Protein 6V4H (pdb70)

B-factor: mean 33.12, std 14.34, range [16.71, 86.62]

Nearest PDB structures (foldseek):
  6v4e-assembly1_A  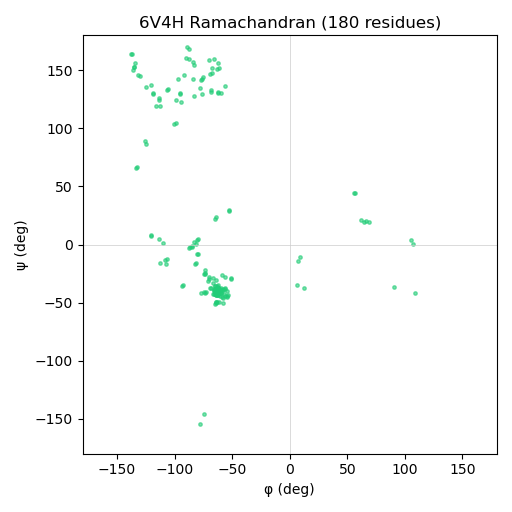TM=1.009E+00  e=6.793E-18  Danio rerio
  3fdo-assembly3_A  TM=9.880E-01  e=4.153E-13  Homo sapiens
  3fdo-assembly3_A-2  TM=9.880E-01  e=4.153E-13  Homo sapiens
  3fdo-assembly4_A  TM=9.880E-01  e=4.153E-13  Homo sapiens
  3fdo-assembly4_A-2  TM=9.880E-01  e=4.153E-13  Homo sapiens

CATH classification: 1.10.245.10

Radius of gyration: 18.04 Å; Cα contacts (8 Å, |Δi|>4): 299; chains: 4; bounding box: 47×27×49 Å

Foldseek 3Di:
DDDPPWKKFFADLLVVLLVVLPDDDRIDGPVVSVVSVVSSQVVVVQADPVHRQKGQCPPHSVCVLLVDRIDGVVGCVSVVVSCVVTIGTD/DDDVVVVVVCCD/DDDPPWKKFFADLLVVLLVVLPDDDRIDTPVSSVVSVVSSQVVVVQADPVHRQKGQCPPHSVCVLLVDRIDGVVGCVSVVVSCVVTIDTD/DPVVVVVVCCD

Organism: Danio rerio (NCBI:txid7955)

Secondary structure (DSSP, 8-state):
---SS-EEEE-HHHHHHHHHTT---S-EEHHHHHHHHHHHHHHHT-B-SSSTTEEE-TTSHHHHHH-SSEEETTS-HHHHHHHHHHEEE-/-----HHHH---/---SS-EEEE-HHHHHHHHHTT---S-EEHHHHHHHHHHHHHHHT-B-SSSTTEEE-TTSHHHHHH-SSEEETTS-HHHHHHHHHHEEE-/----HHHH---

InterPro domains:
  IPR001876 Zinc finger, RanBP2-type [PS01358] (309-328)
  IPR001876 Zinc finger, RanBP2-type [PS50199] (305-334)
  IPR003121 SWIB/MDM2 domain [PF02201] (28-84)
  IPR003121 SWIB/MDM2 domain [PS51925] (22-105)
  IPR013083 Zinc finger, RING/FYVE/PHD-type [G3DSA:3.30.40.10] (434-496)
  IPR015458 MDM4 [PIRSF500699] (6-496)
  IPR016495 p53 negative regulator Mdm2/Mdm4 [PIRSF006748] (3-496)
  IPR036443 Zinc finger, RanBP2-type superfamily [SSF90209] (296-340)
  IPR036885 SWIB/MDM2 domain superfamily [G3DSA:1.10.245.10] (11-108)
  IPR036885 SWIB/MDM2 domain superfamily [SSF47592] (15-117)
  IPR051652 MDM2/MDM4 and MUL1 [PTHR12183] (26-495)

Sequence (203 aa):
LPGEGTQVHPRAPLLQILKVAGAQEEVFTVKEVMHHYLGQYIMMKQLYDKQRQHIVHCHDDPLGELLEVGSSFSVKNPSSSPLYEMLKRNLVILQETFDLWKLLENLPGEGTQVHPRAPLLQILKVAGAQEEVFTVKEVMHYLGQYIMMKQLYDKQRQHIVHCHDDPLGELLEVGSSFSVKNPSSPLYEMLKRNLVILETFDLWKLLEN

Structure (mmCIF, N/CA/C/O backbone):
data_6V4H
#
_entry.id   6V4H
#
_cell.length_a   67.220
_cell.length_b   30.800
_cell.length_c   68.850
_cell.angle_alpha   90.000
_cell.angle_beta   106.690
_cell.angle_gamma   90.000
#
_symmetry.space_group_name_H-M   'P 1 21 1'
#
loop_
_entity.id
_entity.type
_entity.pdbx_description
1 polymer 'Protein Mdm4'
2 polymer 'Stapled Peptide LSQETF(0EH)DLWKLL(MK8)EN(NH2)'
3 water water
#
loop_
_atom_site.group_PDB
_atom_site.id
_atom_site.type_symbol
_atom_site.label_atom_id
_atom_site.label_alt_id
_atom_site.label_comp_id
_atom_site.label_asym_id
_atom_site.label_entity_id
_atom_site.label_seq_id
_atom_site.pdbx_PDB_ins_code
_atom_site.Cartn_x
_atom_site.Cartn_y
_atom_site.Cartn_z
_atom_site.occupancy
_atom_site.B_iso_or_equiv
_atom_site.auth_seq_id
_atom_site.auth_comp_id
_atom_site.auth_asym_id
_atom_site.auth_atom_id
_atom_site.pdbx_PDB_model_num
ATOM 1 N N . LEU A 1 14 ? -16.398 10.946 7.478 1.00 77.54 17 LEU A N 1
ATOM 2 C CA . LEU A 1 14 ? -16.092 10.531 8.843 1.00 77.13 17 LEU A CA 1
ATOM 3 C C . LEU A 1 14 ? -16.865 11.368 9.855 1.00 79.22 17 LEU A C 1
ATOM 4 O O . LEU A 1 14 ? -17.091 12.558 9.639 1.00 80.26 17 LEU A O 1
ATOM 9 N N . PRO A 1 15 ? -17.270 10.746 10.959 1.00 80.05 18 PRO A N 1
ATOM 10 C CA . PRO A 1 15 ? -18.022 11.476 11.985 1.00 80.88 18 PRO A CA 1
ATOM 11 C C . PRO A 1 15 ? -17.148 12.485 12.713 1.00 82.30 18 PRO A C 1
ATOM 12 O O . PRO A 1 15 ? -15.919 12.387 12.744 1.00 82.25 18 PRO A O 1
ATOM 16 N N . GLY A 1 16 ? -17.814 13.470 13.315 1.00 83.09 19 GLY A N 1
ATOM 17 C CA . GLY A 1 16 ? -17.139 14.565 13.986 1.00 84.21 19 GLY A CA 1
ATOM 18 C C . GLY A 1 16 ? -16.603 14.191 15.351 1.00 85.54 19 GLY A C 1
ATOM 19 O O . GLY A 1 16 ? -16.310 13.024 15.637 1.00 86.62 19 GLY A O 1
ATOM 20 N N . GLU A 1 17 ? -16.470 15.199 16.209 1.00 85.78 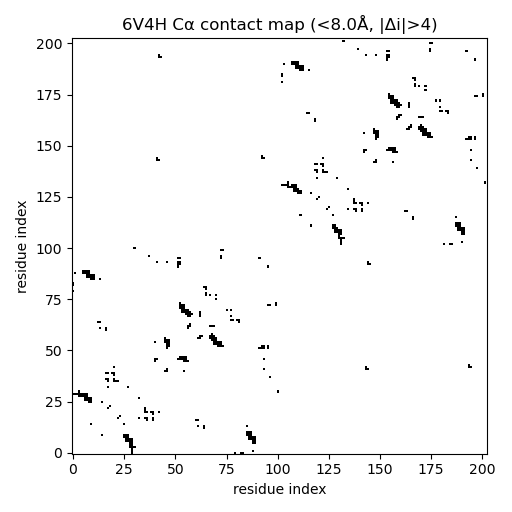20 GLU A N 1
ATOM 21 C CA . GLU A 1 17 ? -15.928 14.993 17.544 1.00 85.96 20 GLU A CA 1
ATOM 22 C C . GLU A 1 17 ? -17.023 14.510 18.486 1.00 84.81 20 GLU A C 1
ATOM 23 O O . GLU A 1 17 ? -18.086 15.131 18.590 1.00 86.47 20 GLU A O 1
ATOM 25 N N . GLY A 1 18 ? -16.760 13.401 19.173 1.00 80.14 21 GLY A N 1
ATOM 26 C CA . GLY A 1 18 ? -17.717 12.851 20.111 1.00 75.01 21 GLY A CA 1
ATOM 27 C C . GLY A 1 18 ? -18.360 11.570 19.624 1.00 69.58 21 GLY A C 1
ATOM 28 O O . GLY A 1 18 ? -18.541 10.627 20.400 1.00 69.09 21 GLY A O 1
ATOM 29 N N . THR A 1 19 ? -18.710 11.527 18.340 1.00 64.21 22 THR A N 1
ATOM 30 C CA . THR A 1 19 ? -19.349 10.346 17.777 1.00 59.34 22 THR A CA 1
ATOM 31 C C . THR A 1 19 ? -18.491 9.110 18.011 1.00 53.61 22 THR A C 1
ATOM 32 O O . THR A 1 19 ? -17.271 9.137 17.828 1.00 53.87 22 THR A O 1
ATOM 36 N N . GLN A 1 20 ? -19.135 8.018 18.410 1.00 46.81 23 GLN A N 1
ATOM 37 C CA . GLN A 1 20 ? -18.433 6.796 18.772 1.00 43.50 23 GLN A CA 1
ATOM 38 C C . GLN A 1 20 ? -18.407 5.818 17.603 1.00 38.87 23 GLN A C 1
ATOM 39 O O . GLN A 1 20 ? -19.375 5.705 16.846 1.00 40.00 23 GLN A O 1
ATOM 45 N N . VAL A 1 21 ? -17.281 5.120 17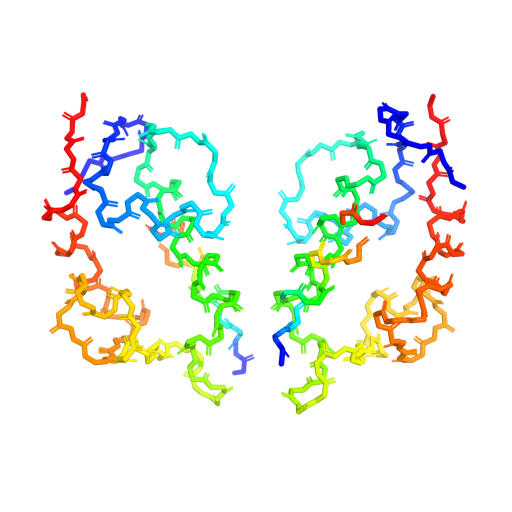.454 1.00 36.69 24 VAL A N 1
ATOM 46 C CA . VAL A 1 21 ? -17.059 4.215 16.335 1.00 34.55 24 VAL A CA 1
ATOM 47 C C . VAL A 1 21 ? -16.458 2.919 16.858 1.00 34.17 24 VAL A C 1
ATOM 48 O O . VAL A 1 21 ? -15.776 2.894 17.888 1.00 35.42 24 VAL A O 1
ATOM 52 N N . HIS A 1 22 ? -16.705 1.836 16.129 1.00 34.15 25 HIS A N 1
ATOM 53 C CA . HIS A 1 22 ? -16.117 0.542 16.440 1.00 34.52 25 HIS A CA 1
ATOM 54 C C . HIS A 1 22 ? -15.208 0.131 15.290 1.00 31.09 25 HIS A C 1
ATOM 55 O O . HIS A 1 22 ? -15.684 -0.015 14.151 1.00 33.07 25 HIS A O 1
ATOM 62 N N . PRO A 1 23 ? -13.910 -0.055 15.518 1.00 30.60 26 PRO A N 1
ATOM 63 C CA . PRO A 1 23 ? -13.017 -0.431 14.415 1.00 29.59 26 PRO A CA 1
ATOM 64 C C . PRO A 1 23 ? -13.150 -1.902 14.055 1.00 31.68 26 PRO A C 1
ATOM 65 O O . PRO A 1 23 ? -13.304 -2.768 14.922 1.00 32.92 26 PRO A O 1
ATOM 69 N N . ARG A 1 24 ? -13.093 -2.179 12.755 1.00 31.64 27 ARG A N 1
ATOM 70 C CA . ARG A 1 24 ? -13.036 -3.556 12.297 1.00 31.93 27 ARG A CA 1
ATOM 71 C C . ARG A 1 24 ? -11.760 -4.213 12.817 1.00 31.77 27 ARG A C 1
ATOM 72 O O . ARG A 1 24 ? -10.767 -3.544 13.126 1.00 30.98 27 ARG A O 1
ATOM 80 N N . ALA A 1 25 ? -11.795 -5.540 12.914 1.00 34.48 28 ALA A N 1
ATOM 81 C CA . ALA A 1 25 ? -10.756 -6.260 13.649 1.00 34.74 28 ALA A CA 1
ATOM 82 C C . ALA A 1 25 ? -9.333 -5.945 13.197 1.00 32.04 28 ALA A C 1
ATOM 83 O O . ALA A 1 25 ? -8.466 -5.784 14.070 1.00 32.68 28 ALA A O 1
ATOM 85 N N . PRO A 1 26 ? -9.014 -5.862 11.901 1.00 31.15 29 PRO A N 1
ATOM 86 C CA . PRO A 1 26 ? -7.618 -5.561 11.525 1.00 28.67 29 PRO A CA 1
ATOM 87 C C . PRO A 1 26 ? -7.143 -4.216 12.037 1.00 26.10 29 PRO A C 1
ATOM 88 O O . PRO A 1 26 ? -5.978 -4.075 12.427 1.00 26.67 29 PRO A O 1
ATOM 92 N N . LEU A 1 27 ? -8.013 -3.210 12.030 1.00 25.89 30 LEU A N 1
ATOM 93 C CA . LEU A 1 27 ? -7.629 -1.910 12.566 1.00 25.35 30 LEU A CA 1
ATOM 94 C C . LEU A 1 27 ? -7.574 -1.941 14.086 1.00 25.29 30 LEU A C 1
ATOM 95 O O . LEU A 1 27 ? -6.652 -1.384 14.694 1.00 24.33 30 LEU A O 1
ATOM 100 N N . LEU A 1 28 ? -8.552 -2.594 14.720 1.00 26.65 31 LEU A N 1
ATOM 101 C CA . LEU A 1 28 ? -8.539 -2.696 16.175 1.00 27.86 31 LEU A CA 1
ATOM 102 C C . LEU A 1 28 ? -7.238 -3.314 16.675 1.00 26.80 31 LEU A C 1
ATOM 103 O O . LEU A 1 28 ? -6.697 -2.896 17.703 1.00 29.53 31 LEU A O 1
ATOM 108 N N . GLN A 1 29 ? -6.711 -4.299 15.943 1.00 27.28 32 GLN A N 1
ATOM 109 C CA . GLN A 1 29 ? -5.470 -4.961 16.339 1.00 27.01 32 GLN A CA 1
ATOM 110 C C . GLN A 1 29 ? -4.290 -3.998 16.325 1.00 26.76 32 GLN A C 1
ATOM 111 O O . GLN A 1 29 ? -3.445 -4.019 17.230 1.00 30.32 32 GLN A O 1
ATOM 117 N N . ILE A 1 30 ? -4.201 -3.163 15.289 1.00 24.84 33 ILE A N 1
ATOM 118 C CA . ILE A 1 30 ? -3.162 -2.139 15.238 1.00 24.43 33 ILE A CA 1
ATOM 119 C C . ILE A 1 30 ? -3.288 -1.189 16.420 1.00 23.88 33 ILE A C 1
ATOM 120 O O . ILE A 1 30 ? -2.293 -0.856 17.079 1.00 25.60 33 ILE A O 1
ATOM 125 N N . LEU A 1 31 ? -4.511 -0.754 16.728 1.00 23.42 34 LEU A N 1
ATOM 126 C CA . LEU A 1 31 ? -4.695 0.146 17.863 1.00 23.32 34 LEU A CA 1
ATOM 127 C C . LEU A 1 31 ? -4.302 -0.528 19.173 1.00 26.48 34 LEU A C 1
ATOM 128 O O . LEU A 1 31 ? -3.748 0.122 20.069 1.00 26.82 34 LEU A O 1
ATOM 133 N N . LYS A 1 32 ? -4.584 -1.830 19.305 1.00 26.01 35 LYS A N 1
ATOM 134 C CA . LYS A 1 32 ? -4.216 -2.552 20.520 1.00 27.80 35 LYS A CA 1
ATOM 135 C C . LYS A 1 32 ? -2.702 -2.644 20.663 1.00 28.18 35 LYS A C 1
ATOM 136 O O . LYS A 1 32 ? -2.168 -2.534 21.774 1.00 30.21 35 LYS A O 1
ATOM 142 N N . VAL A 1 33 ? -1.993 -2.839 19.549 1.00 28.73 36 VAL A N 1
ATOM 143 C CA . VAL A 1 33 ? -0.535 -2.820 19.591 1.00 30.19 36 VAL A CA 1
ATOM 144 C C . VAL A 1 33 ? -0.038 -1.502 20.173 1.00 30.48 36 VAL A C 1
ATOM 145 O O . VAL A 1 33 ? 0.934 -1.470 20.939 1.00 34.05 36 VAL A O 1
AT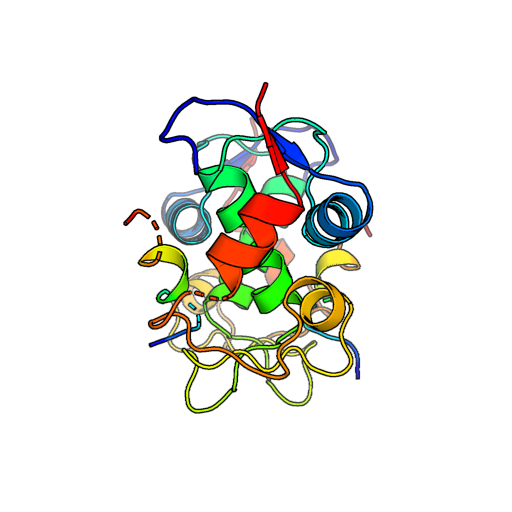OM 149 N N . ALA A 1 34 ? -0.704 -0.398 19.832 1.00 27.89 37 ALA A N 1
ATOM 150 C CA . ALA A 1 34 ? -0.319 0.928 20.304 1.00 26.24 37 ALA A CA 1
ATOM 151 C C . ALA A 1 34 ? -0.797 1.225 21.717 1.00 28.90 37 ALA A C 1
ATOM 152 O O . ALA A 1 34 ? -0.591 2.346 22.202 1.00 31.99 37 ALA A O 1
ATOM 154 N N . GLY A 1 35 ? -1.423 0.263 22.387 1.00 28.85 38 GLY A N 1
ATOM 155 C CA . GLY A 1 35 ? -1.768 0.397 23.790 1.00 32.39 38 GLY A CA 1
ATOM 156 C C . GLY A 1 35 ? -3.230 0.655 24.076 1.00 32.37 38 GLY A C 1
ATOM 157 O O . GLY A 1 35 ? -3.583 0.848 25.247 1.00 34.98 38 GLY A O 1
ATOM 158 N N . ALA A 1 36 ? -4.092 0.659 23.062 1.00 31.35 39 ALA A N 1
ATOM 159 C CA . ALA A 1 36 ? -5.510 0.902 23.282 1.00 31.54 39 ALA A CA 1
ATOM 160 C C . ALA A 1 36 ? -6.130 -0.258 24.050 1.00 37.06 39 ALA A C 1
ATOM 161 O O . ALA A 1 36 ? -5.942 -1.427 23.696 1.00 38.08 39 ALA A O 1
ATOM 163 N N . GLN A 1 37 ? -6.875 0.063 25.101 1.00 40.26 40 GLN A N 1
ATOM 164 C CA . GLN A 1 37 ? -7.568 -0.955 25.870 1.00 46.01 40 GLN A CA 1
ATOM 165 C C . GLN A 1 37 ? -9.067 -0.974 25.630 1.00 48.01 40 GLN A C 1
ATOM 166 O O . GLN A 1 37 ? -9.727 -1.938 26.034 1.00 50.27 40 GLN A O 1
ATOM 172 N N . GLU A 1 38 ? -9.618 0.047 24.990 1.00 47.18 41 GLU A N 1
ATOM 173 C CA . GLU A 1 38 ? -11.045 0.088 24.736 1.00 48.92 41 GLU A CA 1
ATOM 174 C C . GLU A 1 38 ? -11.369 -0.581 23.403 1.00 45.12 41 GLU A C 1
ATOM 175 O O . GLU A 1 38 ? -10.486 -0.909 22.606 1.00 42.06 41 GLU A O 1
ATOM 181 N N . GLU A 1 39 ? -12.665 -0.790 23.175 1.00 44.05 42 GLU A N 1
ATOM 182 C CA . GLU A 1 39 ? -13.165 -1.327 21.920 1.00 45.89 42 GLU A CA 1
ATOM 183 C C . GLU A 1 39 ? -13.986 -0.322 21.134 1.00 43.52 42 GLU A C 1
ATOM 184 O O . GLU A 1 39 ? -14.207 -0.527 19.937 1.00 44.97 42 GLU A O 1
ATOM 190 N N . VAL A 1 40 ? -14.431 0.751 21.775 1.00 41.31 43 VAL A N 1
ATOM 191 C CA . VAL A 1 40 ? -15.207 1.808 21.147 1.00 40.44 43 VAL A CA 1
ATOM 192 C C . VAL A 1 40 ? -14.433 3.105 21.309 1.00 39.32 43 VAL A C 1
ATOM 193 O O . VAL A 1 40 ? -13.866 3.367 22.376 1.00 41.31 43 VAL A O 1
ATOM 197 N N . PHE A 1 41 ? -14.391 3.904 20.242 1.00 35.68 44 PHE A N 1
ATOM 198 C CA . PHE A 1 41 ? -13.517 5.064 20.167 1.00 34.21 44 PHE A CA 1
ATOM 199 C C . PHE A 1 41 ? -14.267 6.249 19.578 1.00 35.78 44 PHE A C 1
ATOM 200 O O . PHE A 1 41 ? -15.312 6.097 18.944 1.00 39.06 44 PHE A O 1
ATOM 208 N N . THR A 1 42 ? -13.700 7.435 19.770 1.00 35.66 45 THR A N 1
ATOM 209 C CA . THR A 1 42 ? -13.951 8.544 18.863 1.00 35.78 45 THR A CA 1
ATOM 210 C C . THR A 1 42 ? -12.906 8.517 17.755 1.00 32.30 45 THR A C 1
ATOM 211 O O . THR A 1 42 ? -11.845 7.903 17.891 1.00 30.75 45 THR A O 1
ATOM 215 N N . VAL A 1 43 ? -13.211 9.194 16.646 1.00 30.65 46 VAL A N 1
ATOM 216 C CA . VAL A 1 43 ? -12.256 9.234 15.538 1.00 29.16 46 VAL A CA 1
ATOM 217 C C . VAL A 1 43 ? -10.928 9.826 15.998 1.00 29.79 46 VAL A C 1
ATOM 218 O O . VAL A 1 43 ? -9.849 9.360 15.600 1.00 29.06 46 VAL A O 1
ATOM 222 N N . LYS A 1 44 ? -10.978 10.857 16.844 1.00 32.30 47 LYS A N 1
ATOM 223 C CA . LYS A 1 44 ? -9.740 11.464 17.323 1.00 33.26 47 LYS A CA 1
ATOM 224 C C . LYS A 1 44 ? -8.918 10.470 18.133 1.00 32.05 47 LYS A C 1
ATOM 225 O O . LYS A 1 44 ? -7.686 10.437 18.026 1.00 30.98 47 LYS A O 1
ATOM 231 N N . GLU A 1 45 ? -9.582 9.637 18.938 1.00 29.79 48 GLU A N 1
ATOM 232 C CA . GLU A 1 45 ? -8.863 8.609 19.682 1.00 28.83 48 GLU A CA 1
ATOM 233 C C . GLU A 1 45 ? -8.245 7.584 18.745 1.00 26.23 48 GLU A C 1
ATOM 234 O O . GLU A 1 45 ? -7.125 7.116 18.982 1.00 27.37 48 GLU A O 1
ATOM 240 N N . VAL A 1 46 ? -8.964 7.201 17.688 1.00 24.08 49 VAL A N 1
ATOM 241 C CA . VAL A 1 46 ? -8.368 6.313 16.694 1.00 23.03 49 VAL A CA 1
ATOM 242 C C . VAL A 1 46 ? -7.118 6.953 16.108 1.00 23.81 49 VAL A C 1
ATOM 243 O O . VAL A 1 46 ? -6.071 6.305 15.986 1.00 23.93 49 VAL A O 1
ATOM 247 N N . MET A 1 47 ? -7.196 8.241 15.765 1.00 23.69 50 MET A N 1
ATOM 248 C CA . MET A 1 47 ? -6.022 8.921 15.220 1.00 24.56 50 MET A CA 1
ATOM 249 C C . MET A 1 47 ? -4.890 8.990 16.244 1.00 25.49 50 MET A C 1
ATOM 250 O O . MET A 1 47 ? -3.711 8.872 15.884 1.00 25.4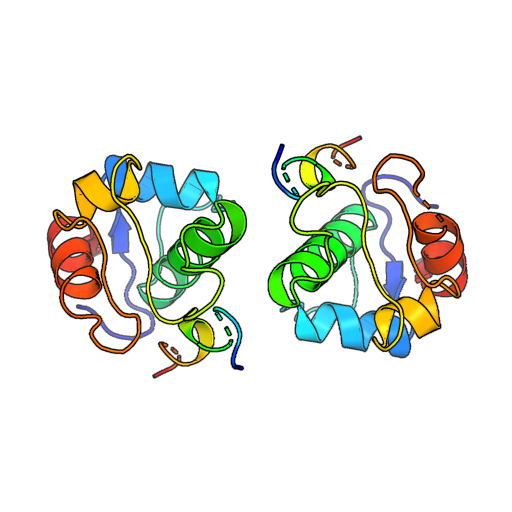1 50 MET A O 1
ATOM 255 N N A HIS A 1 48 ? -5.217 9.189 17.522 0.67 27.40 51 HIS A N 1
ATOM 256 N N B HIS A 1 48 ? -5.237 9.186 17.520 0.33 27.25 51 HIS A N 1
ATOM 257 C CA A HIS A 1 48 ? -4.177 9.156 18.548 0.67 27.54 51 HIS A CA 1
ATOM 258 C CA B HIS A 1 48 ? -4.252 9.153 18.600 0.33 28.12 51 HIS A CA 1
ATOM 259 C C A HIS A 1 48 ? -3.424 7.833 18.513 0.67 26.39 51 HIS A C 1
ATOM 260 C C B HIS A 1 48 ? -3.454 7.853 18.577 0.33 26.09 51 HIS A C 1
ATOM 261 O O A HIS A 1 48 ? -2.190 7.807 18.450 0.67 25.84 51 HIS A O 1
ATOM 262 O O B HIS A 1 48 ? -2.218 7.865 18.595 0.33 26.08 51 HIS A O 1
ATOM 275 N N . TYR A 1 49 ? -4.153 6.715 18.539 1.00 23.33 52 TYR A N 1
ATOM 276 C CA . TYR A 1 49 ? -3.471 5.428 18.596 1.00 23.79 52 TYR A CA 1
ATOM 277 C C . TYR A 1 49 ? -2.786 5.076 17.279 1.00 23.49 52 TYR A C 1
ATOM 278 O O . TYR A 1 49 ? -1.777 4.366 17.299 1.00 23.94 52 TYR A O 1
ATOM 287 N N . LEU A 1 50 ? -3.296 5.555 16.134 1.00 21.29 53 LEU A N 1
ATOM 288 C CA . LEU A 1 50 ? -2.566 5.350 14.883 1.00 22.25 53 LEU A CA 1
ATOM 289 C C . LEU A 1 50 ? -1.221 6.070 14.902 1.00 21.88 53 LEU A C 1
ATOM 290 O O . LEU A 1 50 ? -0.202 5.510 14.471 1.00 21.64 53 LEU A O 1
ATOM 295 N N . GLY A 1 51 ? -1.199 7.310 15.392 1.00 19.51 54 GLY A N 1
ATOM 296 C CA . GLY A 1 51 ? 0.064 8.017 15.543 1.00 20.09 54 GLY A CA 1
ATOM 297 C C . GLY A 1 51 ? 1.004 7.327 16.515 1.00 19.92 54 GLY A C 1
ATOM 298 O O . GLY A 1 51 ? 2.204 7.204 16.252 1.00 20.04 54 GLY A O 1
ATOM 299 N N . GLN A 1 52 ? 0.472 6.860 17.652 1.00 20.91 55 GLN A N 1
ATOM 300 C CA . GLN A 1 52 ? 1.277 6.088 18.595 1.00 22.64 55 GLN A CA 1
ATOM 301 C C . GLN A 1 52 ? 1.903 4.874 17.921 1.00 22.39 55 GLN A C 1
ATOM 302 O O . GLN A 1 52 ? 3.081 4.564 18.141 1.00 21.89 55 GLN A O 1
ATOM 308 N N . TYR A 1 53 ? 1.114 4.156 17.123 1.00 19.98 56 TYR A N 1
ATOM 309 C CA . TYR A 1 53 ? 1.600 2.953 16.455 1.00 17.72 56 TYR A CA 1
ATOM 310 C C . TYR A 1 53 ? 2.744 3.285 15.513 1.00 19.04 56 TYR A C 1
ATOM 311 O O . TYR A 1 53 ? 3.793 2.625 15.529 1.00 19.12 56 TYR A O 1
ATOM 320 N N . ILE A 1 54 ? 2.543 4.299 14.663 1.00 18.00 57 ILE A N 1
ATOM 321 C CA . ILE A 1 54 ? 3.578 4.674 13.701 1.00 18.79 57 ILE A CA 1
ATOM 322 C C . ILE A 1 54 ? 4.845 5.093 14.434 1.00 18.51 57 ILE A C 1
ATOM 323 O O . ILE A 1 54 ? 5.964 4.754 14.030 1.00 18.82 57 ILE A O 1
ATOM 328 N N . MET A 1 55 ? 4.683 5.836 15.523 1.00 20.40 58 MET A N 1
ATOM 329 C CA . MET A 1 55 ? 5.826 6.284 16.307 1.00 18.86 58 MET A CA 1
ATOM 330 C C . MET A 1 55 ? 6.561 5.104 16.934 1.00 20.32 58 MET A C 1
ATOM 331 O O . MET A 1 55 ? 7.784 4.973 16.794 1.00 19.31 58 MET A O 1
ATOM 336 N N . MET A 1 56 ? 5.823 4.224 17.619 1.00 20.38 59 MET A N 1
ATOM 337 C CA . MET A 1 56 ? 6.445 3.096 18.309 1.00 21.15 59 MET A CA 1
ATOM 338 C C . MET A 1 56 ? 7.180 2.189 17.340 1.00 20.43 59 MET A C 1
ATOM 339 O O . MET A 1 56 ? 8.248 1.664 17.666 1.00 20.53 59 MET A O 1
ATOM 344 N N . LYS A 1 57 ? 6.604 1.960 16.157 1.00 19.36 60 LYS A N 1
ATOM 345 C CA . LYS A 1 57 ? 7.197 1.065 15.180 1.00 19.88 60 LYS A CA 1
ATOM 346 C C . LYS A 1 57 ? 8.211 1.763 14.290 1.00 19.00 60 LYS A C 1
ATOM 347 O O . LYS A 1 57 ? 8.838 1.102 13.454 1.00 21.21 60 LYS A O 1
ATOM 353 N N . GLN A 1 58 ? 8.388 3.071 14.469 1.00 18.56 61 GLN A N 1
ATOM 354 C CA . GLN A 1 58 ? 9.368 3.859 13.721 1.00 17.65 61 GLN A CA 1
ATOM 355 C C . GLN A 1 58 ? 9.163 3.729 12.213 1.00 17.87 61 GLN A C 1
ATOM 356 O O . GLN A 1 58 ? 10.116 3.584 11.442 1.00 21.02 61 GLN A O 1
ATOM 362 N N . LEU A 1 59 ? 7.900 3.817 11.781 1.00 17.81 62 LEU A N 1
ATOM 363 C CA . LEU A 1 59 ? 7.589 3.739 10.360 1.00 18.57 62 LEU A CA 1
ATOM 364 C C . LEU A 1 59 ? 7.789 5.067 9.653 1.00 20.06 62 LEU A C 1
ATOM 365 O O . LEU A 1 59 ? 7.871 5.083 8.423 1.00 21.44 62 LEU A O 1
ATOM 370 N N . TYR A 1 60 ? 7.872 6.174 10.387 1.00 18.62 63 TYR A N 1
ATOM 371 C CA . TYR A 1 60 ? 8.161 7.445 9.740 1.00 18.20 63 TYR A CA 1
ATOM 372 C C . TYR A 1 60 ? 9.585 7.427 9.189 1.00 19.92 63 TYR A C 1
ATOM 373 O O . TYR A 1 60 ? 10.487 6.770 9.731 1.00 21.03 63 TYR A O 1
ATOM 382 N N . ASP A 1 61 ? 9.760 8.127 8.073 1.00 20.62 64 ASP A N 1
ATOM 383 C CA . ASP A 1 61 ? 11.078 8.356 7.503 1.00 20.82 64 ASP A CA 1
ATOM 384 C C . ASP A 1 61 ? 11.925 9.149 8.487 1.00 22.60 64 ASP A C 1
ATOM 385 O O . ASP A 1 61 ? 11.486 10.172 9.014 1.00 22.20 64 ASP A O 1
ATOM 390 N N . LYS A 1 62 ? 13.150 8.682 8.740 1.00 25.06 65 LYS A N 1
ATOM 391 C CA . LYS A 1 62 ? 13.939 9.313 9.789 1.00 27.93 65 LYS A CA 1
ATOM 392 C C . LYS A 1 62 ? 14.397 10.709 9.389 1.00 28.59 65 LYS A C 1
ATOM 393 O O . LYS A 1 62 ? 14.556 11.578 10.256 1.00 28.35 65 LYS A O 1
ATOM 399 N N . GLN A 1 63 ? 14.595 10.954 8.093 1.00 26.23 66 GLN A N 1
ATOM 400 C CA . GLN A 1 63 ? 15.062 12.262 7.655 1.00 27.06 66 GLN A CA 1
ATOM 401 C C . GLN A 1 63 ? 13.934 13.214 7.288 1.00 26.48 66 GLN A C 1
ATOM 402 O O . GLN A 1 63 ? 14.055 14.421 7.526 1.00 31.13 66 GLN A O 1
ATOM 408 N N . ARG A 1 64 ? 12.838 12.714 6.717 1.00 23.50 67 ARG A N 1
ATOM 409 C CA . ARG A 1 64 ? 11.725 13.563 6.294 1.00 23.45 67 ARG A CA 1
ATOM 410 C C . ARG A 1 64 ? 10.490 12.998 6.987 1.00 20.48 67 ARG A C 1
ATOM 411 O O . ARG A 1 64 ? 9.790 12.153 6.427 1.00 22.08 67 ARG A O 1
ATOM 419 N N . GLN A 1 65 ? 10.245 13.448 8.221 1.00 21.10 68 GLN A N 1
ATOM 420 C CA . GLN A 1 65 ? 9.412 12.678 9.136 1.00 20.54 68 GLN A CA 1
ATOM 421 C C . GLN A 1 65 ? 7.921 12.865 8.914 1.00 18.72 68 GLN A C 1
ATOM 422 O O . GLN A 1 65 ? 7.134 12.237 9.632 1.00 20.58 68 GLN A O 1
ATOM 428 N N . HIS A 1 66 ? 7.508 13.680 7.941 1.00 19.33 69 HIS A N 1
ATOM 429 C CA . HIS A 1 66 ? 6.112 13.654 7.518 1.00 19.04 69 HIS A CA 1
ATOM 430 C C . HIS A 1 66 ? 5.813 12.493 6.582 1.00 17.82 69 HIS A C 1
ATOM 431 O O . HIS A 1 66 ? 4.645 12.264 6.252 1.00 21.33 69 HIS A O 1
ATOM 438 N N . ILE A 1 67 ? 6.827 11.762 6.132 1.00 18.59 70 ILE A N 1
ATOM 439 C CA . ILE A 1 67 ? 6.632 10.610 5.260 1.00 20.18 70 ILE A CA 1
ATOM 440 C C . ILE A 1 67 ? 6.587 9.358 6.121 1.00 20.32 70 ILE A C 1
ATOM 441 O O . ILE A 1 67 ? 7.470 9.137 6.965 1.00 21.29 70 ILE A O 1
ATOM 446 N N . VAL A 1 68 ? 5.562 8.536 5.918 1.00 19.33 71 VAL A N 1
ATOM 447 C CA . VAL A 1 68 ? 5.410 7.279 6.639 1.00 19.36 71 VAL A CA 1
ATOM 448 C C . VAL A 1 68 ? 5.550 6.142 5.640 1.00 19.19 71 VAL A C 1
ATOM 449 O O . VAL A 1 68 ? 4.841 6.112 4.627 1.00 21.99 71 VAL A O 1
ATOM 453 N N . HIS A 1 69 ? 6.464 5.212 5.927 1.00 18.41 72 HIS A N 1
ATOM 454 C CA . HIS A 1 69 ? 6.701 4.022 5.108 1.00 20.29 72 HIS A CA 1
ATOM 455 C C . HIS A 1 69 ? 5.992 2.853 5.777 1.00 21.99 72 HIS A C 1
ATOM 456 O O . HIS A 1 69 ? 6.464 2.330 6.796 1.00 22.86 72 HIS A O 1
ATOM 463 N N . CYS A 1 70 ? 4.847 2.450 5.218 1.00 22.11 73 CYS A N 1
ATOM 464 C CA . CYS A 1 70 ? 4.021 1.436 5.856 1.00 23.44 73 CYS A CA 1
ATOM 465 C C . CYS A 1 70 ? 4.020 0.118 5.101 1.00 23.71 73 CYS A C 1
ATOM 466 O O . CYS A 1 70 ? 3.352 -0.823 5.534 1.00 24.62 73 CYS A O 1
ATOM 469 N N . HIS A 1 71 ? 4.765 0.016 4.005 1.00 26.60 74 HIS A N 1
ATOM 470 C CA . HIS A 1 71 ? 4.901 -1.258 3.322 1.00 26.50 74 HIS A CA 1
ATOM 471 C C . HIS A 1 71 ? 5.544 -2.271 4.260 1.00 26.51 74 HIS A C 1
ATOM 472 O O . HIS A 1 71 ? 6.285 -1.916 5.187 1.00 29.83 74 HIS A O 1
ATOM 479 N N . ASP A 1 72 ? 5.224 -3.540 4.037 1.00 27.90 75 ASP A N 1
ATOM 480 C CA . ASP A 1 72 ? 5.714 -4.652 4.846 1.00 29.14 75 ASP A CA 1
ATOM 481 C C . ASP A 1 72 ? 5.275 -4.555 6.306 1.00 29.58 75 ASP A C 1
ATOM 482 O O . ASP A 1 72 ? 5.881 -5.173 7.183 1.00 35.28 75 ASP A O 1
ATOM 487 N N . ASP A 1 73 ? 4.216 -3.806 6.581 1.00 26.52 76 ASP A N 1
ATOM 488 C CA . ASP A 1 73 ? 3.626 -3.686 7.904 1.00 25.84 76 ASP A CA 1
ATOM 489 C C . ASP A 1 73 ? 2.125 -3.882 7.784 1.00 24.11 76 ASP A C 1
ATOM 490 O O . ASP A 1 73 ? 1.525 -3.489 6.776 1.00 26.10 76 ASP A O 1
ATOM 495 N N . PRO A 1 74 ? 1.490 -4.482 8.788 1.00 23.73 77 PRO A N 1
ATOM 496 C CA . PRO A 1 74 ? 0.025 -4.607 8.746 1.00 25.29 77 PRO A CA 1
ATOM 497 C C . PRO A 1 74 ? -0.696 -3.296 8.470 1.00 23.98 77 PRO A C 1
ATOM 498 O O . PRO A 1 74 ? -1.786 -3.311 7.879 1.00 26.98 77 PRO A O 1
ATOM 502 N N . LEU A 1 75 ? -0.128 -2.157 8.881 1.00 22.71 78 LEU A N 1
ATOM 503 C CA . LEU A 1 75 ? -0.775 -0.878 8.614 1.00 21.78 78 LEU A CA 1
ATOM 504 C C . LEU A 1 75 ? -0.872 -0.616 7.115 1.00 21.89 78 LEU A C 1
ATOM 505 O O . LEU A 1 75 ? -1.882 -0.090 6.635 1.00 21.62 78 LEU A O 1
ATOM 510 N N . GLY A 1 76 ? 0.167 -0.982 6.357 1.00 22.27 79 GLY A N 1
ATOM 511 C CA . GLY A 1 76 ? 0.121 -0.794 4.914 1.00 22.26 79 GLY A CA 1
ATOM 512 C C . GLY A 1 76 ? -0.905 -1.672 4.227 1.00 21.96 79 GLY A C 1
ATOM 513 O O . GLY A 1 76 ? -1.452 -1.298 3.182 1.00 22.01 79 GLY A O 1
ATOM 514 N N . GLU A 1 77 ? -1.192 -2.845 4.795 1.00 22.23 80 GLU A N 1
ATOM 515 C CA . GLU A 1 77 ? -2.253 -3.665 4.225 1.00 25.29 80 GLU A CA 1
ATOM 516 C C . GLU A 1 77 ? -3.612 -2.990 4.383 1.00 23.63 80 GLU A C 1
ATOM 517 O O . GLU A 1 77 ? -4.470 -3.112 3.499 1.00 26.07 80 GLU A O 1
ATOM 523 N N . LEU A 1 78 ? -3.812 -2.236 5.466 1.00 22.14 81 LEU A N 1
ATOM 524 C CA . LEU A 1 78 ? -5.058 -1.491 5.617 1.00 25.46 81 LEU A CA 1
ATOM 525 C C . LEU A 1 78 ? -5.076 -0.246 4.747 1.00 22.75 81 LEU A C 1
ATOM 526 O O . LEU A 1 78 ? -6.107 0.082 4.149 1.00 24.88 81 LEU A O 1
ATOM 531 N N . LEU A 1 79 ? -3.957 0.476 4.691 1.00 21.05 82 LEU A N 1
ATOM 532 C CA . LEU A 1 79 ? -3.907 1.706 3.910 1.00 21.34 82 LEU A CA 1
ATOM 533 C C . LEU A 1 79 ? -3.862 1.445 2.415 1.00 19.23 82 LEU A C 1
ATOM 534 O O . LEU A 1 79 ? -4.271 2.318 1.637 1.00 21.29 82 LEU A O 1
ATOM 539 N N . GLU A 1 80 ? -3.370 0.276 2.000 1.00 20.16 83 GLU A N 1
ATOM 540 C CA . GLU A 1 80 ? -3.293 -0.135 0.599 1.00 20.87 83 GLU A CA 1
ATOM 541 C C . GLU A 1 80 ? -2.275 0.676 -0.197 1.00 20.22 83 GLU A C 1
ATOM 542 O O . GLU A 1 80 ? -2.307 0.669 -1.432 1.00 20.91 83 GLU A O 1
ATOM 548 N N . VAL A 1 81 ? -1.344 1.336 0.493 1.00 20.11 84 VAL A N 1
ATOM 549 C CA . VAL A 1 81 ? -0.282 2.115 -0.126 1.00 21.21 84 VAL A CA 1
ATOM 550 C C . VAL A 1 81 ? 1.008 1.781 0.605 1.00 21.16 84 VAL A C 1
ATOM 551 O O . VAL A 1 81 ? 0.989 1.386 1.772 1.00 23.04 84 VAL A O 1
ATOM 555 N N . GLY A 1 82 ? 2.136 1.917 -0.094 1.00 21.41 85 GLY A N 1
ATOM 556 C CA . GLY A 1 82 ? 3.422 1.637 0.528 1.00 20.75 85 GLY A CA 1
ATOM 557 C C . GLY A 1 82 ? 3.944 2.762 1.389 1.00 19.39 85 GLY A C 1
ATOM 558 O O . GLY A 1 82 ? 4.724 2.522 2.314 1.00 21.74 85 GLY A O 1
ATOM 559 N N A SER A 1 83 ? 3.515 3.989 1.120 0.47 20.13 86 SER A N 1
ATOM 560 N N B SER A 1 83 ? 3.563 3.997 1.081 0.53 18.88 86 SER A N 1
ATOM 561 C CA A SER A 1 83 ? 3.924 5.133 1.917 0.47 20.39 86 SER A CA 1
ATOM 562 C CA B SER A 1 83 ? 3.943 5.153 1.872 0.53 17.46 86 SER A CA 1
ATOM 563 C C A SER A 1 83 ? 2.911 6.247 1.718 0.47 19.90 86 SER A C 1
ATOM 564 C C B SER A 1 83 ? 2.830 6.185 1.775 0.53 18.76 86 SER A C 1
ATOM 565 O O A SER A 1 83 ? 2.207 6.304 0.703 0.47 21.88 86 SER A O 1
ATOM 566 O O B SER A 1 83 ? 1.968 6.120 0.893 0.53 20.88 86 SER A O 1
ATOM 571 N N . PHE A 1 84 ? 2.847 7.138 2.700 1.00 20.03 87 PHE A N 1
ATOM 572 C CA . PHE A 1 84 ? 1.952 8.280 2.610 1.00 19.59 87 PHE A CA 1
ATOM 573 C C . PHE A 1 84 ? 2.601 9.450 3.324 1.00 19.41 87 PHE A C 1
ATOM 574 O O . PHE A 1 84 ? 3.580 9.290 4.066 1.00 21.39 87 PHE A O 1
ATOM 582 N N . SER A 1 85 ? 2.062 10.636 3.061 1.00 18.94 88 SER A N 1
ATOM 583 C CA . SER A 1 85 ? 2.483 11.872 3.705 1.00 16.90 88 SER A CA 1
ATOM 584 C C . SER A 1 85 ? 1.433 12.295 4.728 1.00 18.55 88 SER A C 1
ATOM 585 O O . SER A 1 85 ? 0.234 12.287 4.425 1.00 19.06 88 SER A O 1
ATOM 588 N N . VAL A 1 86 ? 1.892 12.671 5.929 1.00 18.34 89 VAL A N 1
ATOM 589 C CA . VAL A 1 86 ? 1.003 13.239 6.945 1.00 19.10 89 VAL A CA 1
ATOM 590 C C . VAL A 1 86 ? 0.314 14.499 6.429 1.00 19.83 89 VAL A C 1
ATOM 591 O O . VAL A 1 86 ? -0.782 14.858 6.889 1.00 21.50 89 VAL A O 1
ATOM 595 N N . LYS A 1 87 ? 0.934 15.190 5.476 1.00 19.19 90 LYS A N 1
ATOM 596 C CA . LYS A 1 87 ? 0.354 16.379 4.860 1.00 20.38 90 LYS A CA 1
ATOM 597 C C . LYS A 1 87 ? -0.594 16.057 3.699 1.00 19.90 90 LYS A C 1
ATOM 598 O O . LYS A 1 87 ? -1.198 16.973 3.137 1.00 21.69 90 LYS A O 1
ATOM 604 N N . ASN A 1 88 ? -0.749 14.785 3.348 1.00 19.67 91 ASN A N 1
ATOM 605 C CA . ASN A 1 88 ? -1.667 14.320 2.302 1.00 20.12 91 ASN A CA 1
ATOM 606 C C . ASN A 1 88 ? -2.440 13.132 2.866 1.00 20.26 91 ASN A C 1
ATOM 607 O O . ASN A 1 88 ? -2.283 11.995 2.415 1.00 21.84 91 ASN A O 1
ATOM 612 N N . PRO A 1 89 ? -3.288 13.367 3.866 1.00 22.41 92 PRO A N 1
ATOM 613 C CA . PRO A 1 89 ? -3.821 12.262 4.677 1.00 22.06 92 PRO A CA 1
ATOM 614 C C . PRO A 1 89 ? -4.994 11.508 4.071 1.00 21.78 92 PRO A C 1
ATOM 615 O O . PRO A 1 89 ? -5.543 10.635 4.748 1.00 22.26 92 PRO A O 1
ATOM 619 N N A SER A 1 90 ? -5.381 11.794 2.831 0.20 21.79 93 SER A N 1
ATOM 620 N N B SER A 1 90 ? -5.393 11.799 2.836 0.47 21.18 93 SER A N 1
ATOM 621 N N C SER A 1 90 ? -5.387 11.810 2.836 0.33 22.07 93 SER A N 1
ATOM 622 C CA A SER A 1 90 ? -6.528 11.120 2.230 0.20 22.49 93 SER A CA 1
ATOM 623 C CA B SER A 1 90 ? -6.538 11.117 2.239 0.47 22.30 93 SER A CA 1
ATOM 624 C CA C SER A 1 90 ? -6.509 11.124 2.199 0.33 23.45 93 SER A CA 1
ATOM 625 C C A SER A 1 90 ? -6.480 9.599 2.337 0.20 22.50 93 SER A C 1
ATOM 626 C C B SER A 1 90 ? -6.480 9.597 2.349 0.47 23.12 93 SER A C 1
ATOM 627 C C C SER A 1 90 ? -6.467 9.609 2.362 0.33 23.31 93 SER A C 1
ATOM 628 O O A SER A 1 90 ? -7.524 9.001 2.643 0.20 22.56 93 SER A O 1
ATOM 629 O O B SER A 1 90 ? -7.516 8.996 2.675 0.47 24.28 93 SER A O 1
ATOM 630 O O C SER A 1 90 ? -7.493 9.027 2.745 0.33 23.57 93 SER A O 1
ATOM 637 N N . PRO A 1 91 ? -5.349 8.920 2.107 1.00 21.35 94 PRO A N 1
ATOM 638 C CA . PRO A 1 91 ? -5.355 7.449 2.263 1.00 23.61 94 PRO A CA 1
ATOM 639 C C . PRO A 1 91 ? -5.717 7.002 3.669 1.00 21.11 94 PRO A C 1
ATOM 640 O O . PRO A 1 91 ? -6.348 5.948 3.837 1.00 22.66 94 PRO A O 1
ATOM 644 N N . LEU A 1 92 ? -5.315 7.768 4.684 1.00 22.15 95 LEU A N 1
ATOM 645 C CA . LEU A 1 92 ? -5.695 7.466 6.061 1.00 22.11 95 LEU A CA 1
ATOM 646 C C . LEU A 1 92 ? -7.201 7.576 6.241 1.00 21.54 95 LEU A C 1
ATOM 647 O O . LEU A 1 92 ? -7.843 6.679 6.799 1.00 22.46 95 LEU A O 1
ATOM 652 N N . TYR A 1 93 ? -7.783 8.686 5.783 1.00 21.63 96 TYR A N 1
ATOM 653 C CA . TYR A 1 93 ? -9.221 8.886 5.943 1.00 23.98 96 TYR A CA 1
ATOM 654 C C . TYR A 1 93 ? -10.013 7.846 5.169 1.00 23.20 96 TYR A C 1
ATOM 655 O O . TYR A 1 93 ? -11.050 7.363 5.641 1.00 22.75 96 TYR A O 1
ATOM 664 N N . GLU A 1 94 ? -9.553 7.500 3.966 1.00 21.95 97 GLU A N 1
ATOM 665 C CA . GLU A 1 94 ? -10.254 6.488 3.188 1.00 21.95 97 GLU A CA 1
ATOM 666 C C . GLU A 1 94 ? -10.205 5.138 3.888 1.00 21.96 97 GLU A C 1
ATOM 667 O O . GLU A 1 94 ? -11.197 4.395 3.899 1.00 23.77 97 GLU A O 1
ATOM 673 N N . MET A 1 95 ? -9.060 4.811 4.490 1.00 22.04 98 MET A N 1
ATOM 674 C CA . MET A 1 95 ? -8.948 3.586 5.268 1.00 21.85 98 MET A CA 1
ATOM 675 C C . MET A 1 95 ? -9.906 3.608 6.445 1.00 22.47 98 MET A C 1
ATOM 676 O O . MET A 1 95 ? -10.577 2.608 6.726 1.00 23.49 98 MET A O 1
ATOM 681 N N . LEU A 1 96 ? -9.992 4.747 7.142 1.00 22.00 99 LEU A N 1
ATOM 682 C CA . LEU A 1 96 ? -10.878 4.814 8.302 1.00 23.74 99 LEU A CA 1
ATOM 683 C C . LEU A 1 96 ? -12.327 4.619 7.891 1.00 25.58 99 LEU A C 1
ATOM 684 O O . LEU A 1 96 ? -13.107 3.979 8.612 1.00 27.68 99 LEU A O 1
ATOM 689 N N . LYS A 1 97 ? -12.711 5.165 6.735 1.00 25.99 100 LYS A N 1
ATOM 690 C CA . LYS A 1 97 ? -14.086 4.985 6.274 1.00 27.51 100 LYS A CA 1
ATOM 691 C C . LYS A 1 97 ? -14.385 3.513 6.003 1.00 27.66 100 LYS A C 1
ATOM 692 O O . LYS A 1 97 ? -15.499 3.036 6.270 1.00 31.30 100 LYS A O 1
ATOM 698 N N . ARG A 1 98 ? -13.396 2.766 5.497 1.00 27.35 101 ARG A N 1
ATOM 699 C CA . ARG A 1 98 ? -13.568 1.335 5.283 1.00 28.57 101 ARG A CA 1
ATOM 700 C C . ARG A 1 98 ? -13.553 0.538 6.579 1.00 28.84 101 ARG A C 1
ATOM 701 O O . ARG A 1 98 ? -14.116 -0.567 6.617 1.00 32.69 101 ARG A O 1
ATOM 709 N N . ASN A 1 99 ? -12.929 1.060 7.638 1.00 26.48 102 ASN A N 1
ATOM 710 C CA . ASN A 1 99 ? -12.626 0.249 8.809 1.00 26.05 102 ASN A CA 1
ATOM 711 C C . ASN A 1 99 ? -13.255 0.752 10.101 1.00 27.42 102 ASN A C 1
ATOM 712 O O . ASN A 1 99 ? -12.927 0.228 11.176 1.00 30.08 102 ASN A O 1
ATOM 717 N N . LEU A 1 100 ? -14.138 1.741 10.045 1.00 29.49 103 LEU A N 1
ATOM 718 C CA . LEU A 1 100 ? -14.866 2.180 11.230 1.00 30.05 103 LEU A CA 1
ATOM 719 C C . LEU A 1 100 ? -16.356 1.990 11.012 1.00 31.59 103 LEU A C 1
ATOM 720 O O . LEU A 1 100 ? -16.899 2.421 9.988 1.00 33.95 103 LEU A O 1
ATOM 725 N N . VAL A 1 101 ? -17.008 1.349 11.976 1.00 32.78 104 VAL A N 1
ATOM 726 C CA . VAL A 1 101 ? -18.457 1.225 12.007 1.00 37.57 104 VAL A CA 1
ATOM 727 C C . VAL A 1 101 ? -18.977 2.284 12.966 1.00 39.20 104 VAL A C 1
ATOM 728 O O . VAL A 1 101 ? -18.551 2.345 14.126 1.00 37.36 104 VAL A O 1
ATOM 732 N N . ILE A 1 102 ? -19.874 3.132 12.478 1.00 43.28 105 ILE A N 1
ATOM 733 C CA . ILE A 1 102 ? -20.406 4.229 13.278 1.00 47.11 105 ILE A CA 1
ATOM 734 C C . ILE A 1 102 ? -21.450 3.683 14.242 1.00 50.77 105 ILE A C 1
ATOM 735 O O . ILE A 1 102 ? -22.318 2.889 13.856 1.00 50.82 105 ILE A O 1
ATOM 740 N N . LEU A 1 103 ? -21.369 4.110 15.498 1.00 54.14 106 LEU A N 1
ATOM 741 C CA . LEU A 1 103 ? -22.328 3.708 16.516 1.00 59.54 106 LEU A CA 1
ATOM 742 C C . LEU A 1 103 ? -23.307 4.846 16.776 1.00 67.59 106 LEU A C 1
ATOM 743 O O . LEU A 1 103 ? -22.931 6.019 16.701 1.00 69.95 106 LEU A O 1
ATOM 749 N N . GLN B 2 3 ? 12.868 20.229 10.324 1.00 69.05 16 GLN B N 1
ATOM 750 C CA . GLN B 2 3 ? 13.430 19.522 11.472 1.00 66.42 16 GLN B CA 1
ATOM 751 C C . GLN B 2 3 ? 12.334 19.109 12.450 1.00 60.03 16 GLN B C 1
ATOM 752 O O . GLN B 2 3 ? 12.610 18.760 13.601 1.00 59.95 16 GLN B O 1
ATOM 754 N N . GLU B 2 4 ? 11.088 19.149 11.990 1.00 51.57 17 GLU B N 1
ATOM 755 C CA . GLU B 2 4 ? 9.974 18.784 12.851 1.00 44.64 17 GLU B CA 1
ATOM 756 C C . GLU B 2 4 ? 9.908 17.270 13.026 1.00 37.26 17 GLU B C 1
ATOM 757 O O . GLU B 2 4 ? 10.203 16.505 12.101 1.00 38.73 17 GLU B O 1
ATOM 763 N N . THR B 2 5 ? 9.529 16.836 14.226 1.00 30.98 18 THR B N 1
ATOM 764 C CA . THR B 2 5 ? 9.446 15.413 14.512 1.00 24.88 18 THR B CA 1
ATOM 765 C C . THR B 2 5 ? 8.109 14.854 14.061 1.00 23.02 18 THR B C 1
ATOM 766 O O . THR B 2 5 ? 7.107 15.570 13.967 1.00 24.02 18 THR B O 1
ATOM 770 N N . PHE B 2 6 ? 8.094 13.548 13.825 1.00 20.13 19 PHE B N 1
ATOM 771 C CA . PHE B 2 6 ? 6.853 12.872 13.489 1.00 19.75 19 PHE B CA 1
ATOM 772 C C . PHE B 2 6 ? 5.771 13.173 14.538 1.00 20.32 19 PHE B C 1
ATOM 773 O O . PHE B 2 6 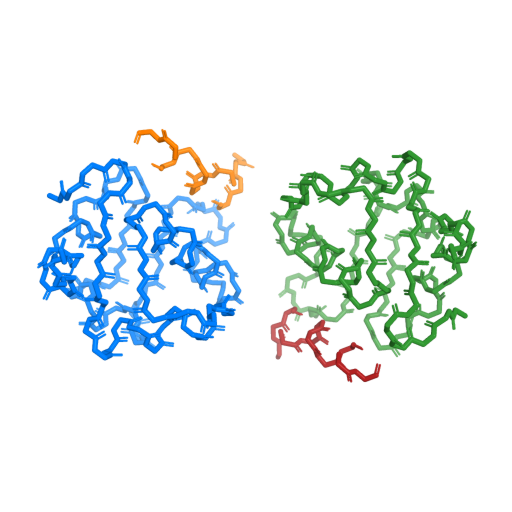? 4.613 13.460 14.205 1.00 21.33 19 PHE B O 1
ATOM 793 N N . ASP B 2 8 ? 5.375 15.771 16.426 1.00 22.14 21 ASP B N 1
ATOM 794 C CA . ASP B 2 8 ? 4.745 17.073 16.314 1.00 22.41 21 ASP B CA 1
ATOM 795 C C . ASP B 2 8 ? 3.856 17.139 15.074 1.00 23.95 21 ASP B C 1
ATOM 796 O O . ASP B 2 8 ? 2.795 17.765 15.079 1.00 26.91 21 ASP B O 1
ATOM 801 N N . LEU B 2 9 ? 4.314 16.498 14.002 1.00 24.55 22 LEU B N 1
ATOM 802 C CA . LEU B 2 9 ? 3.569 16.540 12.747 1.00 23.70 22 LEU B CA 1
ATOM 803 C C . LEU B 2 9 ? 2.225 15.837 12.880 1.00 22.81 22 LEU B C 1
ATOM 804 O O . LEU B 2 9 ? 1.201 16.338 12.390 1.00 23.31 22 LEU B O 1
ATOM 809 N N . TRP B 2 10 ? 2.206 14.679 13.542 1.00 20.80 23 TRP B N 1
ATOM 810 C CA . TRP B 2 10 ? 0.956 13.949 13.698 1.00 20.87 23 TRP B CA 1
ATOM 811 C C . TRP B 2 10 ? 0.006 14.676 14.639 1.00 22.71 23 TRP B C 1
ATOM 812 O O . TRP B 2 10 ? -1.211 14.677 14.421 1.00 24.83 23 TRP B O 1
ATOM 823 N N . LYS B 2 11 ? 0.532 15.295 15.694 1.00 24.16 24 LYS B N 1
ATOM 824 C CA . LYS B 2 11 ? -0.353 16.041 16.579 1.00 27.91 24 LYS B CA 1
ATOM 825 C C . LYS B 2 11 ? -1.028 17.198 15.852 1.00 27.60 24 LYS B C 1
ATOM 826 O O . LYS B 2 11 ? -2.197 17.498 16.123 1.00 28.86 24 LYS B O 1
ATOM 832 N N . LEU B 2 12 ? -0.332 17.833 14.904 1.00 27.25 25 LEU B N 1
ATOM 833 C CA . LEU B 2 12 ? -0.977 18.862 14.091 1.00 29.02 25 LEU B CA 1
ATOM 834 C C . LEU B 2 12 ? -2.104 18.276 13.246 1.00 29.01 25 LEU B C 1
ATOM 835 O O . LEU B 2 12 ? -3.150 18.913 13.060 1.00 31.97 25 LEU B O 1
ATOM 840 N N . LEU B 2 13 ? -1.897 17.093 12.693 1.00 25.82 26 LEU B N 1
ATOM 841 C CA . LEU B 2 13 ? -2.923 16.417 11.904 1.00 27.21 26 LEU B CA 1
ATOM 842 C C . LEU B 2 13 ? -4.122 16.069 12.778 1.00 27.27 26 LEU B C 1
ATOM 843 O O . LEU B 2 13 ? -5.278 16.335 12.425 1.00 29.76 26 LEU B O 1
ATOM 857 N N . GLU B 2 15 ? -5.234 17.311 15.543 1.00 31.92 28 GLU B N 1
ATOM 858 C CA . GLU B 2 15 ? -6.019 18.401 16.098 1.00 38.57 28 GLU B CA 1
ATOM 859 C C . GLU B 2 15 ? -6.681 19.249 15.025 1.00 45.56 28 GLU B C 1
ATOM 860 O O . GLU B 2 15 ? -7.575 20.037 15.320 1.00 51.22 28 GLU B O 1
ATOM 866 N N . ASN B 2 16 ? -6.255 19.089 13.779 1.00 48.23 29 ASN B N 1
ATOM 867 C CA . ASN B 2 16 ? -6.731 19.961 12.711 1.00 54.30 29 ASN B CA 1
ATOM 868 C C . ASN B 2 16 ? -8.126 19.573 12.250 1.00 61.61 29 ASN B C 1
ATOM 869 O O . ASN B 2 16 ? -8.479 18.392 12.235 1.00 64.69 29 ASN B O 1
ATOM 877 N N . LEU C 1 14 ? 11.593 3.332 46.026 1.00 73.70 17 LEU C N 1
ATOM 878 C CA . LEU C 1 14 ? 10.365 3.813 45.402 1.00 72.94 17 LEU C CA 1
ATOM 879 C C . LEU C 1 14 ? 9.174 2.953 45.811 1.00 77.66 17 LEU C C 1
ATOM 880 O O . LEU C 1 14 ? 9.321 1.754 46.051 1.00 78.44 17 LEU C O 1
ATOM 885 N N . PRO C 1 15 ? 7.996 3.566 45.898 1.00 80.48 18 PRO C N 1
ATOM 886 C CA . PRO C 1 15 ? 6.794 2.800 46.246 1.00 81.62 18 PRO C CA 1
ATOM 887 C C . PRO C 1 15 ? 6.421 1.818 45.147 1.00 82.56 18 PRO C C 1
ATOM 888 O O . PRO C 1 15 ? 6.697 2.033 43.964 1.00 82.63 18 PRO C O 1
ATOM 892 N N . GLY C 1 16 ? 5.779 0.727 45.556 1.00 83.20 19 GLY C N 1
ATOM 893 C CA . GLY C 1 16 ? 5.404 -0.323 44.629 1.00 84.48 19 GLY C CA 1
ATOM 894 C C . GLY C 1 16 ? 4.228 0.038 43.745 1.00 85.68 19 GLY C C 1
ATOM 895 O O . GLY C 1 16 ? 4.064 1.199 43.358 1.00 86.50 19 GLY C O 1
ATOM 896 N N . GLU C 1 17 ? 3.405 -0.953 43.415 1.00 85.73 20 GLU C N 1
ATOM 897 C CA . GLU C 1 17 ? 2.239 -0.722 42.576 1.00 85.36 20 GLU C CA 1
ATOM 898 C C . GLU C 1 17 ? 1.070 -0.229 43.419 1.00 83.97 20 GLU C C 1
ATOM 899 O O . GLU C 1 17 ? 0.872 -0.671 44.554 1.00 85.16 20 GLU C O 1
ATOM 901 N N . GLY C 1 18 ? 0.297 0.690 42.855 1.00 80.07 21 GLY C N 1
ATOM 902 C CA . GLY C 1 18 ? -0.847 1.273 43.533 1.00 76.02 21 GLY C CA 1
ATOM 903 C C . GLY C 1 18 ? -0.532 2.523 44.327 1.00 71.66 21 GLY C C 1
ATOM 904 O O . GLY C 1 18 ? -1.351 3.442 44.383 1.00 72.94 21 GLY C O 1
ATOM 905 N N . THR C 1 19 ? 0.644 2.575 44.948 1.00 65.29 22 THR C N 1
ATOM 906 C CA . THR C 1 19 ? 1.024 3.753 45.717 1.00 58.89 22 THR C CA 1
ATOM 907 C C . THR C 1 19 ? 1.035 4.986 44.824 1.00 50.54 22 THR C C 1
ATOM 908 O O . THR C 1 19 ? 1.628 4.977 43.742 1.00 49.72 22 THR C O 1
ATOM 912 N N . GLN C 1 20 ? 0.379 6.047 45.282 1.00 44.21 23 GLN C N 1
ATOM 913 C CA . GLN C 1 20 ? 0.263 7.273 44.509 1.00 40.74 23 GLN C CA 1
ATOM 914 C C . GLN C 1 20 ? 1.384 8.250 44.845 1.00 35.94 23 GLN C C 1
ATOM 915 O O . GLN C 1 20 ? 1.846 8.336 45.986 1.00 37.00 23 GLN C O 1
ATOM 921 N N . VAL C 1 21 ? 1.813 8.995 43.827 1.00 33.93 24 VAL C N 1
ATOM 922 C CA . VAL C 1 21 ? 2.908 9.949 43.946 1.00 33.13 24 VAL C CA 1
ATOM 923 C C . VAL C 1 21 ? 2.524 11.241 43.239 1.00 33.95 24 VAL C C 1
ATOM 924 O O . VAL C 1 21 ? 1.772 11.241 42.257 1.00 35.33 24 VAL C O 1
ATOM 928 N N . HIS C 1 22 ? 3.059 12.348 43.741 1.00 32.90 25 HIS C N 1
ATOM 929 C CA . HIS C 1 22 ? 2.910 13.648 43.113 1.00 30.54 25 HIS C CA 1
ATOM 930 C C . HIS C 1 22 ? 4.271 14.101 42.609 1.00 29.74 25 HIS C C 1
ATOM 931 O O . HIS C 1 22 ? 5.204 14.231 43.415 1.00 31.59 25 HIS C O 1
ATOM 938 N N . PRO C 1 23 ? 4.454 14.320 41.310 1.00 27.58 26 PRO C N 1
ATOM 939 C CA . PRO C 1 23 ? 5.769 14.762 40.820 1.00 27.96 26 PRO C CA 1
ATOM 940 C C . PRO C 1 23 ? 6.005 16.237 41.111 1.00 30.58 26 PRO C C 1
ATOM 941 O O . PRO C 1 23 ? 5.090 17.061 41.046 1.00 31.33 26 PRO C O 1
ATOM 945 N N . ARG C 1 24 ? 7.250 16.559 41.450 1.00 30.96 27 ARG C N 1
ATOM 946 C CA . ARG C 1 24 ? 7.648 17.949 41.581 1.00 30.88 27 ARG C CA 1
ATOM 947 C C . ARG C 1 24 ? 7.575 18.636 40.221 1.00 29.67 27 ARG C C 1
ATOM 948 O O . ARG C 1 24 ? 7.572 17.990 39.172 1.00 30.07 27 ARG C O 1
ATOM 956 N N . ALA C 1 25 ? 7.496 19.964 40.249 1.00 32.88 28 ALA C N 1
ATOM 957 C CA . ALA C 1 25 ? 7.147 20.717 39.046 1.00 31.77 28 ALA C CA 1
ATOM 958 C C . ALA C 1 25 ? 8.037 20.419 37.842 1.00 30.75 28 ALA C C 1
ATOM 959 O O . ALA C 1 25 ? 7.494 20.270 36.733 1.00 30.52 28 ALA C O 1
ATOM 961 N N . PRO C 1 26 ? 9.366 20.334 37.966 1.00 33.09 29 PRO C N 1
ATOM 962 C CA . PRO C 1 26 ? 10.187 20.079 36.768 1.00 29.72 29 PRO C CA 1
ATOM 963 C C . PRO C 1 26 ? 9.886 18.744 36.114 1.00 28.67 29 PRO C C 1
ATOM 964 O O . PRO C 1 26 ? 9.917 18.632 34.880 1.00 29.47 29 PRO C O 1
ATOM 968 N N . LEU C 1 27 ? 9.608 17.716 36.916 1.00 26.33 30 LEU C N 1
ATOM 969 C CA . LEU C 1 27 ? 9.233 16.428 36.352 1.00 23.86 30 LEU C CA 1
ATOM 970 C C . LEU C 1 27 ? 7.823 16.473 35.778 1.00 25.21 30 LEU C C 1
ATOM 971 O O . LEU C 1 27 ? 7.563 15.901 34.714 1.00 24.51 30 LEU C O 1
ATOM 976 N N . LEU C 1 28 ? 6.895 17.140 36.472 1.00 26.29 31 LEU C N 1
ATOM 977 C CA . LEU C 1 28 ? 5.533 17.236 35.957 1.00 27.47 31 LEU C CA 1
ATOM 978 C C . LEU C 1 28 ? 5.512 17.876 34.572 1.00 27.18 31 LEU C C 1
ATOM 979 O O . LEU C 1 28 ? 4.740 17.462 33.698 1.00 28.09 31 LEU C O 1
ATOM 984 N N . GLN C 1 29 ? 6.365 18.878 34.347 1.00 27.87 32 GLN C N 1
ATOM 985 C CA . GLN C 1 29 ? 6.401 19.535 33.043 1.00 29.90 32 GLN C CA 1
ATOM 986 C C . GLN C 1 29 ? 6.789 18.552 31.947 1.00 28.06 32 GLN C C 1
ATOM 987 O O . GLN C 1 29 ? 6.241 18.593 30.839 1.00 31.24 32 GLN C O 1
ATOM 993 N N . ILE C 1 30 ? 7.724 17.650 32.242 1.00 26.07 33 ILE C N 1
ATOM 994 C CA . ILE C 1 30 ? 8.123 16.649 31.261 1.00 24.78 33 ILE C CA 1
ATOM 995 C C . ILE C 1 30 ? 6.978 15.685 30.988 1.00 24.08 33 ILE C C 1
ATOM 996 O O . ILE C 1 30 ? 6.707 15.334 29.830 1.00 24.75 33 ILE C O 1
ATOM 1001 N N . LEU C 1 31 ? 6.274 15.255 32.041 1.00 24.84 34 LEU C N 1
ATOM 1002 C CA . LEU C 1 31 ? 5.160 14.332 31.849 1.00 24.32 34 LEU C CA 1
ATOM 1003 C C . LEU C 1 31 ? 4.042 14.987 31.044 1.00 28.34 34 LEU C C 1
ATOM 1004 O O . LEU C 1 31 ? 3.385 14.327 30.225 1.00 27.38 34 LEU C O 1
ATOM 1009 N N . LYS C 1 32 ? 3.824 16.289 31.255 1.00 29.44 35 LYS C N 1
ATOM 1010 C CA . LYS C 1 32 ? 2.806 17.019 30.505 1.00 31.84 35 LYS C CA 1
ATOM 1011 C C . LYS C 1 32 ? 3.149 17.091 29.023 1.00 32.96 35 LYS C C 1
ATOM 1012 O O . LYS C 1 32 ? 2.260 16.986 28.164 1.00 32.62 35 LYS C O 1
ATOM 1018 N N . VAL C 1 33 ? 4.425 17.314 28.703 1.00 32.12 36 VAL C N 1
ATOM 1019 C CA . VAL C 1 33 ? 4.852 17.271 27.308 1.00 32.69 36 VAL C CA 1
ATOM 1020 C C . VAL C 1 33 ? 4.452 15.943 26.682 1.00 31.81 36 VAL C C 1
ATOM 1021 O O . VAL C 1 33 ? 4.016 15.884 25.523 1.00 35.38 36 VAL C O 1
ATOM 1025 N N . ALA C 1 34 ? 4.593 14.853 27.439 1.00 28.75 37 ALA C N 1
ATOM 1026 C CA . ALA C 1 34 ? 4.258 13.524 26.948 1.00 30.21 37 ALA C CA 1
ATOM 1027 C C . ALA C 1 34 ? 2.766 13.230 26.990 1.00 30.71 37 ALA C C 1
ATOM 1028 O O . ALA C 1 34 ? 2.368 12.102 26.680 1.00 35.08 37 ALA C O 1
ATOM 1030 N N . GLY C 1 35 ? 1.932 14.200 27.367 1.00 31.80 38 GLY C N 1
ATOM 1031 C CA . GLY C 1 35 ? 0.494 14.056 27.264 1.00 33.43 38 GLY C CA 1
ATOM 1032 C C . GLY C 1 35 ? -0.239 13.854 28.572 1.00 35.54 38 GLY C C 1
ATOM 1033 O O . GLY C 1 35 ? -1.470 13.720 28.553 1.00 37.77 38 GLY C O 1
ATOM 1034 N N . ALA C 1 36 ? 0.461 13.832 29.701 1.00 34.75 39 ALA C N 1
ATOM 1035 C CA . ALA C 1 36 ? -0.195 13.609 30.981 1.00 36.24 39 ALA C CA 1
ATOM 1036 C C . ALA C 1 36 ? -1.076 14.799 31.344 1.00 42.74 39 ALA C C 1
ATOM 1037 O O . ALA C 1 36 ? -0.656 15.956 31.243 1.00 44.78 3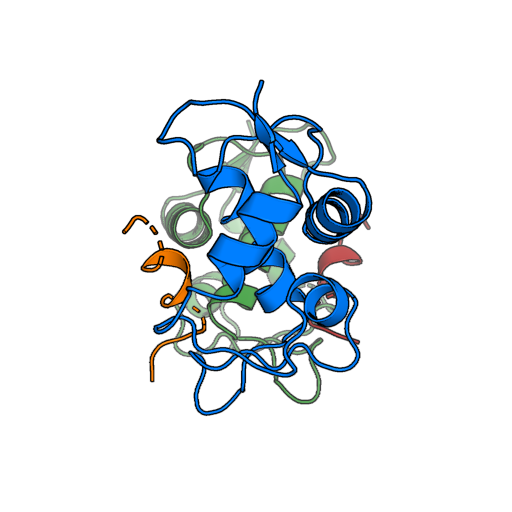9 ALA C O 1
ATOM 1039 N N . GLN C 1 37 ? -2.304 14.513 31.767 1.00 45.33 40 GLN C N 1
ATOM 1040 C CA . GLN C 1 37 ? -3.220 15.553 32.206 1.00 52.59 40 GLN C CA 1
ATOM 1041 C C . GLN C 1 37 ? -3.435 15.570 33.709 1.00 53.24 40 GLN C C 1
ATOM 1042 O O . GLN C 1 37 ? -3.923 16.575 34.236 1.00 55.82 40 GLN C O 1
ATOM 1048 N N . GLU C 1 38 ? -3.082 14.496 34.403 1.00 51.02 41 GLU C N 1
ATOM 1049 C CA . GLU C 1 38 ? -3.287 14.382 35.835 1.00 51.71 41 GLU C CA 1
ATOM 1050 C C . GLU C 1 38 ? -2.097 14.962 36.598 1.00 47.60 41 GLU C C 1
ATOM 1051 O O . GLU C 1 38 ? -1.036 15.243 36.036 1.00 46.77 41 GLU C O 1
ATOM 1057 N N . GLU C 1 39 ? -2.292 15.136 37.904 1.00 45.54 42 GLU C N 1
ATOM 1058 C CA . GLU C 1 39 ? -1.239 15.562 38.812 1.00 45.71 42 GLU C CA 1
ATOM 1059 C C . GLU C 1 39 ? -0.768 14.452 39.739 1.00 41.46 42 GLU C C 1
ATOM 1060 O O . GLU C 1 39 ? 0.272 14.607 40.388 1.00 39.33 42 GLU C O 1
ATOM 1066 N N . VAL C 1 40 ? -1.501 13.347 39.819 1.00 39.07 43 VAL C N 1
ATOM 1067 C CA . VAL C 1 40 ? -1.181 12.241 40.710 1.00 39.65 43 VAL C CA 1
ATOM 1068 C C . VAL C 1 40 ? -1.093 10.968 39.880 1.00 37.17 43 VAL C C 1
ATOM 1069 O O . VAL C 1 40 ? -1.937 10.722 39.009 1.00 37.25 43 VAL C O 1
ATOM 1073 N N . PHE C 1 41 ? -0.062 10.167 40.145 1.00 35.45 44 PHE C N 1
ATOM 1074 C CA . PHE C 1 41 ? 0.275 9.026 39.311 1.00 34.78 44 PHE C CA 1
ATOM 1075 C C . PHE C 1 41 ? 0.641 7.838 40.186 1.00 34.77 44 PHE C C 1
ATOM 1076 O O . PHE C 1 41 ? 0.922 7.977 41.379 1.00 36.48 44 PHE C O 1
ATOM 1084 N N . THR C 1 42 ? 0.651 6.664 39.569 1.00 34.67 45 THR C N 1
ATOM 1085 C CA . THR C 1 42 ? 1.447 5.563 40.081 1.00 34.44 45 THR C CA 1
ATOM 1086 C C . THR C 1 42 ? 2.850 5.677 39.498 1.00 31.73 45 THR C C 1
ATOM 1087 O O . THR C 1 42 ? 3.068 6.353 38.489 1.00 29.78 45 THR C O 1
ATOM 1091 N N . VAL C 1 43 ? 3.816 5.026 40.153 1.00 32.46 46 VAL C N 1
ATOM 1092 C CA . VAL C 1 43 ? 5.178 5.043 39.619 1.00 30.13 46 VAL C CA 1
ATOM 1093 C C . VAL C 1 43 ? 5.195 4.471 38.205 1.00 30.82 46 VAL C C 1
ATOM 1094 O O . VAL C 1 43 ? 5.913 4.965 37.325 1.00 29.90 46 VAL C O 1
ATOM 1098 N N . LYS C 1 44 ? 4.411 3.420 37.963 1.00 32.83 47 LYS C N 1
ATOM 1099 C CA . LYS C 1 44 ? 4.365 2.845 36.624 1.00 32.20 47 LYS C CA 1
ATOM 1100 C C . LYS C 1 44 ? 3.843 3.856 35.608 1.00 31.80 47 LYS C C 1
ATOM 1101 O O . LYS C 1 44 ? 4.355 3.939 34.482 1.00 31.36 47 LYS C O 1
ATOM 1107 N N . GLU C 1 45 ? 2.834 4.644 35.990 1.00 30.37 48 GLU C N 1
ATOM 1108 C CA . GLU C 1 45 ? 2.320 5.672 35.091 1.00 28.59 48 GLU C CA 1
ATOM 1109 C C . GLU C 1 45 ? 3.365 6.746 34.831 1.00 27.02 48 GLU C C 1
ATOM 1110 O O . GLU C 1 45 ? 3.489 7.234 33.702 1.00 28.07 48 GLU C O 1
ATOM 1116 N N . VAL C 1 46 ? 4.129 7.131 35.859 1.00 25.64 49 VAL C N 1
ATOM 1117 C CA . VAL C 1 46 ? 5.230 8.067 35.638 1.00 22.18 49 VAL C CA 1
ATOM 1118 C C . VAL C 1 46 ? 6.202 7.496 34.617 1.00 22.75 49 VAL C C 1
ATOM 1119 O O . VAL C 1 46 ? 6.642 8.192 33.693 1.00 23.75 49 VAL C O 1
ATOM 1123 N N . MET C 1 47 ? 6.557 6.219 34.774 1.00 24.44 50 MET C N 1
ATOM 1124 C CA . MET C 1 47 ? 7.493 5.594 33.845 1.00 26.12 50 MET C CA 1
ATOM 1125 C C . MET C 1 47 ? 6.905 5.506 32.444 1.00 26.50 50 MET C C 1
ATOM 1126 O O . MET C 1 47 ? 7.630 5.630 31.446 1.00 26.88 50 MET C O 1
ATOM 1131 N N . HIS C 1 48 ? 5.595 5.272 32.345 1.00 28.00 51 HIS C N 1
ATOM 1132 C CA . HIS C 1 48 ? 4.948 5.288 31.039 1.00 29.90 51 HIS C CA 1
ATOM 1133 C C . HIS C 1 48 ? 5.154 6.627 30.347 1.00 26.34 51 HIS C C 1
ATOM 1134 O O . HIS C 1 48 ? 5.551 6.680 29.178 1.00 26.84 51 HIS C O 1
ATOM 1141 N N . TYR C 1 49 ? 4.876 7.726 31.053 1.00 25.38 52 TYR C N 1
ATOM 1142 C CA . TYR C 1 49 ? 4.996 9.029 30.412 1.00 25.52 52 TYR C CA 1
ATOM 1143 C C . TYR C 1 49 ? 6.451 9.406 30.152 1.00 23.66 52 TYR C C 1
ATOM 1144 O O . TYR C 1 49 ? 6.730 10.106 29.173 1.00 23.24 52 TYR C O 1
ATOM 1153 N N . LEU C 1 50 ? 7.389 8.958 30.997 1.00 22.23 53 LEU C N 1
ATOM 1154 C CA . LEU C 1 50 ? 8.800 9.196 30.699 1.00 21.31 53 LEU C CA 1
ATOM 1155 C C . LEU C 1 50 ? 9.218 8.487 29.417 1.00 20.42 53 LEU C C 1
ATOM 1156 O O . LEU C 1 50 ? 9.956 9.053 28.599 1.00 20.01 53 LEU C O 1
ATOM 1161 N N . GLY C 1 51 ? 8.764 7.247 29.223 1.00 21.02 54 GLY C N 1
ATOM 1162 C CA . GLY C 1 51 ? 9.071 6.551 27.983 1.00 21.47 54 GLY C CA 1
ATOM 1163 C C . GLY C 1 51 ? 8.428 7.221 26.784 1.00 21.19 54 GLY C C 1
ATOM 1164 O O . GLY C 1 51 ? 9.049 7.368 25.726 1.00 21.76 54 GLY C O 1
ATOM 1165 N N . GLN C 1 52 ? 7.174 7.642 26.935 1.00 20.17 55 GLN C N 1
ATOM 1166 C CA . GLN C 1 52 ? 6.503 8.409 25.896 1.00 22.03 55 GLN C CA 1
ATOM 1167 C C . GLN C 1 52 ? 7.315 9.646 25.513 1.00 23.23 55 GLN C C 1
ATOM 1168 O O . GLN C 1 52 ? 7.472 9.967 24.325 1.00 22.54 55 GLN C O 1
ATOM 1174 N N . TYR C 1 53 ? 7.820 10.365 26.522 1.00 20.13 56 TYR C N 1
ATOM 1175 C CA . TYR C 1 53 ? 8.576 11.591 26.281 1.00 18.84 56 TYR C CA 1
ATOM 1176 C C . TYR C 1 53 ? 9.845 11.293 25.496 1.00 18.24 56 TYR C C 1
ATOM 1177 O O . TYR C 1 53 ? 10.126 11.930 24.469 1.00 19.79 56 TYR C O 1
ATOM 1186 N N . ILE C 1 54 ? 10.608 10.299 25.953 1.00 18.95 57 ILE C N 1
ATOM 1187 C CA . ILE C 1 54 ? 11.848 9.941 25.270 1.00 18.02 57 ILE C CA 1
ATOM 1188 C C . ILE C 1 54 ? 11.560 9.528 23.836 1.00 18.98 57 ILE C C 1
ATOM 1189 O O . ILE C 1 54 ? 12.289 9.898 22.903 1.00 18.69 57 ILE C O 1
ATOM 1194 N N . MET C 1 55 ? 10.491 8.761 23.640 1.00 19.77 58 MET C N 1
ATOM 1195 C CA . MET C 1 55 ? 10.118 8.325 22.302 1.00 18.83 58 MET C CA 1
ATOM 1196 C C . MET C 1 55 ? 9.746 9.509 21.416 1.00 19.23 58 MET C C 1
ATOM 1197 O O . MET C 1 55 ? 10.247 9.640 20.290 1.00 20.03 58 MET C O 1
ATOM 1202 N N . MET C 1 56 ? 8.859 10.382 21.906 1.00 20.82 59 MET C N 1
ATOM 1203 C CA . MET C 1 56 ? 8.387 11.500 21.091 1.00 21.87 59 MET C CA 1
ATOM 1204 C C . MET C 1 56 ? 9.530 12.430 20.712 1.00 20.54 59 MET C C 1
ATOM 1205 O O . MET C 1 56 ? 9.555 12.977 19.603 1.00 22.26 59 MET C O 1
ATOM 1210 N N . LYS C 1 57 ? 10.475 12.640 21.631 1.00 22.13 60 LYS C N 1
ATOM 1211 C CA . LYS C 1 57 ? 11.577 13.549 21.382 1.00 20.99 60 LYS C CA 1
ATOM 1212 C C . LYS C 1 57 ? 12.745 12.863 20.695 1.00 20.75 60 LYS C C 1
ATOM 1213 O O . LYS C 1 57 ? 13.729 13.533 20.364 1.00 22.46 60 LYS C O 1
ATOM 1219 N N . GLN C 1 58 ? 12.649 11.549 20.468 1.00 19.30 61 GLN C N 1
ATOM 1220 C CA . GLN C 1 58 ? 13.682 10.797 19.765 1.00 18.39 61 GLN C CA 1
ATOM 1221 C C . GLN C 1 58 ? 15.039 10.957 20.449 1.00 19.77 61 GLN C C 1
ATOM 1222 O O . GLN C 1 58 ? 16.073 11.154 19.804 1.00 22.51 61 GLN C O 1
ATOM 1228 N N . LEU C 1 59 ? 15.038 10.859 21.779 1.00 19.34 62 LEU C N 1
ATOM 1229 C CA . LEU C 1 59 ? 16.287 10.938 22.524 1.00 18.55 62 LEU C CA 1
ATOM 1230 C C . LEU C 1 59 ? 17.036 9.616 22.533 1.00 19.44 62 LEU C C 1
ATOM 1231 O O . LEU C 1 59 ? 18.226 9.598 22.852 1.00 21.48 62 LEU C O 1
ATOM 1236 N N . TYR C 1 60 ? 16.382 8.516 22.193 1.00 17.56 63 TYR C N 1
ATOM 1237 C CA . TYR C 1 60 ? 17.091 7.249 22.131 1.00 18.40 63 TYR C CA 1
ATOM 1238 C C . TYR C 1 60 ? 18.067 7.269 20.956 1.00 19.14 63 TYR C C 1
ATOM 1239 O O . TYR C 1 60 ? 17.832 7.910 19.918 1.00 20.74 63 TYR C O 1
ATOM 1248 N N . ASP C 1 61 ? 19.185 6.579 21.152 1.00 18.68 64 ASP C N 1
ATOM 1249 C CA . ASP C 1 61 ? 20.162 6.383 20.091 1.00 19.51 64 ASP C CA 1
ATOM 1250 C C . ASP C 1 61 ? 19.520 5.597 18.957 1.00 21.83 64 ASP C C 1
ATOM 1251 O O . ASP C 1 61 ? 18.897 4.565 19.193 1.00 22.99 64 ASP C O 1
ATOM 1256 N N . LYS C 1 62 ? 19.660 6.082 17.722 1.00 25.57 65 LYS C N 1
ATOM 1257 C CA . LYS C 1 62 ? 18.927 5.445 16.633 1.00 27.37 65 LYS C CA 1
ATOM 1258 C C . LYS C 1 62 ? 19.468 4.057 16.315 1.00 26.53 65 LYS C C 1
ATOM 1259 O O . LYS C 1 62 ? 18.712 3.193 15.852 1.00 26.37 65 LYS C O 1
ATOM 1265 N N . GLN C 1 63 ? 20.754 3.815 16.563 1.00 24.95 66 GLN C N 1
ATOM 1266 C CA . GLN C 1 63 ? 21.359 2.527 16.245 1.00 27.44 66 GLN C CA 1
ATOM 1267 C C . GLN C 1 63 ? 21.344 1.547 17.414 1.00 26.49 66 GLN C C 1
ATOM 1268 O O . GLN C 1 63 ? 21.194 0.340 17.207 1.00 28.70 66 GLN C O 1
ATOM 1274 N N . ARG C 1 64 ? 21.509 2.030 18.642 1.00 22.96 67 ARG C N 1
ATOM 1275 C CA . ARG C 1 64 ? 21.551 1.171 19.828 1.00 23.35 67 ARG C CA 1
ATOM 1276 C C . ARG C 1 64 ? 20.488 1.720 20.771 1.00 21.02 67 ARG C C 1
ATOM 1277 O O . ARG C 1 64 ? 20.778 2.572 21.612 1.00 21.25 67 ARG C O 1
ATOM 1285 N N . GLN C 1 65 ? 19.256 1.232 20.628 1.00 19.92 68 GLN C N 1
ATOM 1286 C CA . GLN C 1 65 ? 18.119 2.002 21.124 1.00 19.31 68 GLN C CA 1
ATOM 1287 C C . GLN C 1 65 ? 17.857 1.810 22.606 1.00 18.68 68 GLN C C 1
ATOM 1288 O O . GLN C 1 65 ? 16.908 2.409 23.120 1.00 19.86 68 GLN C O 1
ATOM 1294 N N . HIS C 1 66 ? 18.675 1.018 23.307 1.00 18.05 69 HIS C N 1
ATOM 1295 C CA . HIS C 1 66 ? 18.657 1.029 24.765 1.00 17.80 69 HIS C CA 1
ATOM 1296 C C . HIS C 1 66 ? 19.444 2.199 25.351 1.00 18.50 69 HIS C C 1
ATOM 1297 O O . HIS C 1 66 ? 19.408 2.413 26.569 1.00 19.34 69 HIS C O 1
ATOM 1304 N N . ILE C 1 67 ? 20.171 2.951 24.539 1.00 19.54 70 ILE C N 1
ATOM 1305 C CA . ILE C 1 67 ? 20.913 4.114 25.016 1.00 19.87 70 ILE C CA 1
ATOM 1306 C C . ILE C 1 67 ? 20.056 5.348 24.786 1.00 18.75 70 ILE C C 1
ATOM 1307 O O . ILE C 1 67 ? 19.543 5.566 23.677 1.00 20.46 70 ILE C O 1
ATOM 1312 N N . VAL C 1 68 ? 19.904 6.165 25.825 1.00 18.01 71 VAL C N 1
ATOM 1313 C CA . VAL C 1 68 ? 19.150 7.412 25.738 1.00 18.97 71 VAL C CA 1
ATOM 1314 C C . VAL C 1 68 ? 20.124 8.572 25.914 1.00 19.32 71 VAL C C 1
ATOM 1315 O O . VAL C 1 68 ? 20.860 8.632 26.908 1.00 20.73 71 VAL C O 1
ATOM 1319 N N . HIS C 1 69 ? 20.145 9.488 24.937 1.00 17.87 72 HIS C N 1
ATOM 1320 C CA . HIS C 1 69 ? 20.987 10.682 24.983 1.00 19.43 72 HIS C CA 1
ATOM 1321 C C . HIS C 1 69 ? 20.124 11.851 25.441 1.00 20.67 72 HIS C C 1
ATOM 1322 O O . HIS C 1 69 ? 19.302 12.358 24.668 1.00 23.19 72 HIS C O 1
ATOM 1329 N N . CYS C 1 70 ? 20.287 12.269 26.697 1.00 21.47 73 CYS C N 1
ATOM 1330 C CA . CYS C 1 70 ? 19.400 13.260 27.297 1.00 22.45 73 CYS C CA 1
ATOM 1331 C C . CYS C 1 70 ? 20.111 14.563 27.600 1.00 24.83 73 CYS C C 1
ATOM 1332 O O . CYS C 1 70 ? 19.492 15.472 28.144 1.00 24.64 73 CYS C O 1
ATOM 1335 N N . HIS C 1 71 ? 21.376 14.696 27.217 1.00 24.32 74 HIS C N 1
ATOM 1336 C CA . HIS C 1 71 ? 22.049 15.976 27.333 1.00 25.36 74 HIS C CA 1
ATOM 1337 C C . HIS C 1 71 ? 21.362 16.997 26.433 1.00 28.41 74 HIS C C 1
ATOM 1338 O O . HIS C 1 71 ? 20.762 16.660 25.401 1.00 31.08 74 HIS C O 1
ATOM 1345 N N . ASP C 1 72 ? 21.433 18.253 26.844 1.00 26.80 75 ASP C N 1
ATOM 1346 C CA . ASP C 1 72 ? 20.823 19.359 26.126 1.00 28.16 75 ASP C CA 1
ATOM 1347 C C . ASP C 1 72 ? 19.304 19.252 26.076 1.00 28.66 75 ASP C C 1
ATOM 1348 O O . ASP C 1 72 ? 18.668 19.879 25.227 1.00 33.10 75 ASP C O 1
ATOM 1353 N N . ASP C 1 73 ? 18.710 18.470 26.970 1.00 26.03 76 ASP C N 1
ATOM 1354 C CA . ASP C 1 73 ? 17.268 18.320 27.088 1.00 23.76 76 ASP C CA 1
ATOM 1355 C C . ASP C 1 73 ? 16.884 18.507 28.545 1.00 22.18 76 ASP C C 1
ATOM 1356 O O . ASP C 1 73 ? 17.642 18.119 29.442 1.00 24.71 76 ASP C O 1
ATOM 1361 N N . PRO C 1 74 ? 15.723 19.103 28.820 1.00 23.44 77 PRO C N 1
ATOM 1362 C CA . PRO C 1 74 ? 15.278 19.218 30.218 1.00 24.04 77 PRO C CA 1
ATOM 1363 C C . PRO C 1 74 ? 15.307 17.905 30.983 1.00 24.65 77 PRO C C 1
ATOM 1364 O O . PRO C 1 74 ? 15.486 17.911 32.206 1.00 26.11 77 PRO C O 1
ATOM 1368 N N . LEU C 1 75 ? 15.141 16.770 30.306 1.00 23.81 78 LEU C N 1
ATOM 1369 C CA . LEU C 1 75 ? 15.201 15.492 31.007 1.00 22.11 78 LEU C CA 1
ATOM 1370 C C . LEU C 1 75 ? 16.597 15.246 31.575 1.00 21.48 78 LEU C C 1
ATOM 1371 O O . LEU C 1 75 ? 16.739 14.753 32.701 1.00 21.25 78 LEU C O 1
ATOM 1376 N N . GLY C 1 76 ? 17.641 15.598 30.814 1.00 23.53 79 GLY C N 1
ATOM 1377 C CA . GLY C 1 76 ? 19.000 15.464 31.317 1.00 22.03 79 GLY C CA 1
ATOM 1378 C C . GLY C 1 76 ? 19.290 16.353 32.513 1.00 23.23 79 GLY C C 1
ATOM 1379 O O . GLY C 1 76 ? 20.102 15.996 33.375 1.00 21.70 79 GLY C O 1
ATOM 1380 N N . GLU C 1 77 ? 18.635 17.515 32.590 1.00 23.65 80 GLU C N 1
ATOM 1381 C CA . GLU C 1 77 ? 18.773 18.354 33.778 1.00 23.77 80 GLU C CA 1
ATOM 1382 C C . GLU C 1 77 ? 18.271 17.627 35.018 1.00 23.82 80 GLU C C 1
ATOM 1383 O O . GLU C 1 77 ? 18.880 17.719 36.093 1.00 24.65 80 GLU C O 1
ATOM 1389 N N . LEU C 1 78 ? 17.164 16.886 34.886 1.00 21.07 81 LEU C N 1
ATOM 1390 C CA . LEU C 1 78 ? 16.647 16.135 36.028 1.00 22.05 81 LEU C CA 1
ATOM 1391 C C . LEU C 1 78 ? 17.491 14.905 36.319 1.00 21.78 81 LEU C C 1
ATOM 1392 O O . LEU C 1 78 ? 17.747 14.592 37.490 1.00 23.93 81 LEU C O 1
ATOM 1397 N N . LEU C 1 79 ? 17.928 14.194 35.269 1.00 19.76 82 LEU C N 1
ATOM 1398 C CA . LEU C 1 79 ? 18.685 12.958 35.455 1.00 18.81 82 LEU C CA 1
ATOM 1399 C C . LEU C 1 79 ? 20.117 13.224 35.903 1.00 17.94 82 LEU C C 1
ATOM 1400 O O . LEU C 1 79 ? 20.726 12.363 36.554 1.00 20.88 82 LEU C O 1
ATOM 1405 N N . GLU C 1 80 ? 20.654 14.404 35.583 1.00 19.20 83 GLU C N 1
ATOM 1406 C CA . GLU C 1 80 ? 22.011 14.828 35.941 1.00 19.52 83 GLU C CA 1
ATOM 1407 C C . GLU C 1 80 ? 23.082 14.007 35.241 1.00 18.89 83 GLU C C 1
ATOM 1408 O O . GLU C 1 80 ? 24.236 13.980 35.685 1.00 19.45 83 GLU C O 1
ATOM 1414 N N . VAL C 1 81 ? 22.725 13.350 34.135 1.00 20.33 84 VAL C N 1
ATOM 1415 C CA . VAL C 1 81 ? 23.667 12.600 33.317 1.00 19.41 84 VAL C CA 1
ATOM 1416 C C . VAL C 1 81 ? 23.395 12.950 31.864 1.00 18.92 84 VAL C C 1
ATOM 1417 O O . VAL C 1 81 ? 22.308 13.403 31.505 1.00 21.16 84 VAL C O 1
ATOM 1421 N N . GLY C 1 82 ? 24.418 12.779 31.026 1.00 19.19 85 GLY C N 1
ATOM 1422 C CA . GLY C 1 82 ? 24.247 13.069 29.613 1.00 20.66 85 GLY C CA 1
ATOM 1423 C C . GLY C 1 82 ? 23.612 11.943 28.830 1.00 19.04 85 GLY C C 1
ATOM 1424 O O . GLY C 1 82 ? 22.998 12.189 27.789 1.00 20.49 85 GLY C O 1
ATOM 1425 N N A SER C 1 83 ? 23.731 10.714 29.321 0.45 18.27 86 SER C N 1
ATOM 1426 N N B SER C 1 83 ? 23.804 10.702 29.272 0.55 17.72 86 SER C N 1
ATOM 1427 C CA A SER C 1 83 ? 23.180 9.550 28.652 0.45 18.78 86 SER C CA 1
ATOM 1428 C CA B SER C 1 83 ? 23.206 9.535 28.648 0.55 17.28 86 SER C CA 1
ATOM 1429 C C A SER C 1 83 ? 23.044 8.429 29.666 0.45 17.48 86 SER C C 1
ATOM 1430 C C B SER C 1 83 ? 22.944 8.505 29.733 0.55 16.96 86 SER C C 1
ATOM 1431 O O A SER C 1 83 ? 23.789 8.366 30.651 0.45 20.51 86 SER C O 1
ATOM 1432 O O B SER C 1 83 ? 23.495 8.579 30.836 0.55 19.56 86 SER C O 1
ATOM 1437 N N . PHE C 1 84 ? 22.095 7.536 29.409 1.00 18.27 87 PHE C N 1
ATOM 1438 C CA . PHE C 1 84 ? 21.903 6.391 30.287 1.00 18.20 87 PHE C CA 1
ATOM 1439 C C . PHE C 1 84 ? 21.424 5.223 29.446 1.00 18.11 87 PHE C C 1
ATOM 1440 O O . PHE C 1 84 ? 21.027 5.386 28.287 1.00 20.45 87 PHE C O 1
ATOM 1448 N N . SER C 1 85 ? 21.502 4.037 30.034 1.00 18.15 88 SER C N 1
ATOM 1449 C CA . SER C 1 85 ? 21.053 2.806 29.404 1.00 17.44 88 SER C CA 1
ATOM 1450 C C . SER C 1 85 ? 19.761 2.358 30.069 1.00 17.97 88 SER C C 1
ATOM 1451 O O . SER C 1 85 ? 19.675 2.337 31.304 1.00 18.58 88 SER C O 1
ATOM 1454 N N . VAL C 1 86 ? 18.768 2.004 29.249 1.00 18.05 89 VAL C N 1
ATOM 1455 C CA . VAL C 1 86 ? 17.526 1.427 29.762 1.00 18.80 89 VAL C CA 1
ATOM 1456 C C . VAL C 1 86 ? 17.803 0.178 30.600 1.00 19.51 89 VAL C C 1
ATOM 1457 O O . VAL C 1 86 ? 17.021 -0.162 31.508 1.00 20.18 89 VAL C O 1
ATOM 1461 N N . LYS C 1 87 ? 18.903 -0.530 30.318 1.00 19.17 90 LYS C N 1
ATOM 1462 C CA . LYS C 1 87 ? 19.289 -1.707 31.092 1.00 20.23 90 LYS C CA 1
ATOM 1463 C C . LYS C 1 87 ? 20.090 -1.375 32.356 1.00 19.82 90 LYS C C 1
ATOM 1464 O O . LYS C 1 87 ? 20.465 -2.294 33.097 1.00 20.52 90 LYS C O 1
ATOM 1470 N N . ASN C 1 88 ? 20.365 -0.100 32.611 1.00 20.82 91 ASN C N 1
ATOM 1471 C CA . ASN C 1 88 ? 21.074 0.367 33.803 1.00 19.34 91 ASN C CA 1
ATOM 1472 C C . ASN C 1 88 ? 20.287 1.552 34.345 1.00 20.03 91 ASN C C 1
ATOM 1473 O O . ASN C 1 88 ? 20.768 2.687 34.345 1.00 22.43 91 ASN C O 1
ATOM 1478 N N . PRO C 1 89 ? 19.058 1.317 34.808 1.00 19.82 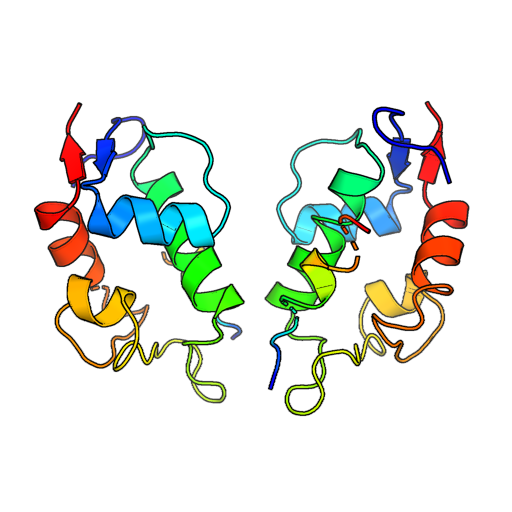92 PRO C N 1
ATOM 1479 C CA . PRO C 1 89 ? 18.124 2.419 35.075 1.00 21.91 92 PRO C CA 1
ATOM 1480 C C . PRO C 1 89 ? 18.348 3.172 36.381 1.00 21.21 92 PRO C C 1
ATOM 1481 O O . PRO C 1 89 ? 17.542 4.057 36.696 1.00 22.65 92 PRO C O 1
ATOM 1485 N N B SER C 1 90 ? 19.402 2.873 37.139 0.55 22.17 93 SER C N 1
ATOM 1486 N N C SER C 1 90 ? 19.397 2.855 37.144 0.45 22.23 93 SER C N 1
ATOM 1487 C CA B SER C 1 90 ? 19.608 3.552 38.417 0.55 22.23 93 SER C CA 1
ATOM 1488 C CA C SER C 1 90 ? 19.652 3.545 38.413 0.45 22.98 93 SER C CA 1
ATOM 1489 C C B SER C 1 90 ? 19.493 5.069 38.339 0.55 21.54 93 SER C C 1
ATOM 1490 C C C SER C 1 90 ? 19.504 5.059 38.337 0.45 21.83 93 SER C C 1
ATOM 1491 O O B SER C 1 90 ? 18.844 5.653 39.223 0.55 24.10 93 SER C O 1
ATOM 1492 O O C SER C 1 90 ? 18.839 5.629 39.214 0.45 23.57 93 SER C O 1
ATOM 1497 N N . PRO C 1 91 ? 20.065 5.765 37.352 1.00 20.75 94 PRO C N 1
ATOM 1498 C CA . PRO C 1 91 ? 19.888 7.227 37.318 1.00 22.10 94 PRO C CA 1
ATOM 1499 C C . PRO C 1 91 ? 18.435 7.637 37.222 1.00 19.20 94 PRO C C 1
ATOM 1500 O O . PRO C 1 91 ? 18.059 8.676 37.774 1.00 20.61 94 PRO C O 1
ATOM 1504 N N . LEU C 1 92 ? 17.611 6.856 36.519 1.00 19.77 95 LEU C N 1
ATOM 1505 C CA . LEU C 1 92 ? 16.181 7.149 36.448 1.00 21.00 95 LEU C CA 1
ATOM 1506 C C . LEU C 1 92 ? 15.541 7.043 37.821 1.00 22.18 95 LEU C C 1
ATOM 1507 O O . LEU C 1 92 ? 14.782 7.926 38.238 1.00 22.38 95 LEU C O 1
ATOM 1512 N N . TYR C 1 93 ? 15.805 5.940 38.521 1.00 20.98 96 TYR C N 1
ATOM 1513 C CA . TYR C 1 93 ? 15.202 5.735 39.833 1.00 23.68 96 TYR C CA 1
ATOM 1514 C C . TYR C 1 93 ? 15.687 6.776 40.829 1.00 23.16 96 TYR C C 1
ATOM 1515 O O . TYR C 1 93 ? 14.907 7.259 41.658 1.00 24.11 96 TYR C O 1
ATOM 1524 N N . GLU C 1 94 ? 16.972 7.143 40.761 1.00 21.01 97 GLU C N 1
ATOM 1525 C CA . GLU C 1 94 ? 17.484 8.162 41.672 1.00 20.36 97 GLU C CA 1
ATOM 1526 C C . GLU C 1 94 ? 16.801 9.503 41.416 1.00 20.96 97 GLU C C 1
ATOM 1527 O O . GLU C 1 94 ? 16.432 10.213 42.358 1.00 23.31 97 GLU C O 1
ATOM 1533 N N . MET C 1 95 ? 16.569 9.836 40.147 1.00 21.29 98 MET C N 1
ATOM 1534 C CA . MET C 1 95 ? 15.835 11.056 39.817 1.00 20.54 98 MET C CA 1
ATOM 1535 C C . MET C 1 95 ? 14.409 11.000 40.354 1.00 23.39 98 MET C C 1
ATOM 1536 O O . MET C 1 95 ? 13.905 11.984 40.912 1.00 24.63 98 MET C O 1
ATOM 1541 N N . LEU C 1 96 ? 13.744 9.854 40.202 1.00 22.98 99 LEU C N 1
ATOM 1542 C CA . LEU C 1 96 ? 12.376 9.742 40.711 1.00 22.82 99 LEU C CA 1
ATOM 1543 C C . LEU C 1 96 ? 12.332 9.947 42.218 1.00 24.24 99 LEU C C 1
ATOM 1544 O O . LEU C 1 96 ? 11.418 10.606 42.741 1.00 26.75 99 LEU C O 1
ATOM 1549 N N . LYS C 1 97 ? 13.296 9.382 42.942 1.00 24.82 100 LYS C N 1
ATOM 1550 C CA . LYS C 1 97 ? 13.307 9.583 44.388 1.00 27.64 100 LYS C CA 1
ATOM 1551 C C . LYS C 1 97 ? 13.415 11.062 44.746 1.00 26.76 100 LYS C C 1
ATOM 1552 O O . LYS C 1 97 ? 12.770 11.523 45.699 1.00 31.97 100 LYS C O 1
ATOM 1558 N N . ARG C 1 98 ? 14.200 11.828 43.979 1.00 26.67 101 ARG C N 1
ATOM 1559 C CA . ARG C 1 98 ? 14.314 13.261 44.213 1.00 27.16 101 ARG C CA 1
ATOM 1560 C C . ARG C 1 98 ? 13.083 14.034 43.768 1.00 27.04 101 ARG C C 1
ATOM 1561 O O . ARG C 1 98 ? 12.868 15.152 44.250 1.00 30.00 101 ARG C O 1
ATOM 1569 N N . ASN C 1 99 ? 12.277 13.484 42.857 1.00 26.28 102 ASN C N 1
ATOM 1570 C CA . ASN C 1 99 ? 11.248 14.274 42.192 1.00 25.47 102 ASN C CA 1
ATOM 1571 C C . ASN C 1 99 ? 9.831 13.750 42.393 1.00 26.69 102 ASN C C 1
ATOM 1572 O O . ASN C 1 99 ? 8.899 14.266 41.761 1.00 29.36 102 ASN C O 1
ATOM 1577 N N . LEU C 1 100 ? 9.628 12.757 43.249 1.00 27.59 103 LEU C N 1
ATOM 1578 C CA . LEU C 1 100 ? 8.285 12.279 43.568 1.00 27.93 103 LEU C CA 1
ATOM 1579 C C . LEU C 1 100 ? 8.007 12.471 45.050 1.00 30.48 103 LEU C C 1
ATOM 1580 O O . LEU C 1 100 ? 8.815 12.073 45.893 1.00 32.01 103 LEU C O 1
ATOM 1585 N N . VAL C 1 101 ? 6.860 13.065 45.362 1.00 31.24 104 VAL C N 1
ATOM 1586 C CA . VAL C 1 101 ? 6.353 13.099 46.725 1.00 34.28 104 VAL C CA 1
ATOM 1587 C C . VAL C 1 101 ? 5.395 11.926 46.879 1.00 37.26 104 VAL C C 1
ATOM 1588 O O . VAL C 1 101 ? 4.432 11.798 46.116 1.00 37.39 104 VAL C O 1
ATOM 1592 N N . ILE C 1 102 ? 5.666 11.058 47.846 1.00 40.37 105 ILE C N 1
ATOM 1593 C CA . ILE C 1 102 ? 4.809 9.902 48.083 1.00 42.77 105 ILE C CA 1
ATOM 1594 C C . ILE C 1 102 ? 3.546 10.356 48.800 1.00 42.25 105 ILE C C 1
ATOM 1595 O O . ILE C 1 102 ? 3.610 11.066 49.812 1.00 41.15 105 ILE C O 1
ATOM 1600 N N . LEU C 1 103 ? 2.393 9.953 48.275 1.00 43.53 106 LEU C N 1
ATOM 1601 C CA . LEU C 1 103 ? 1.115 10.289 48.890 1.00 47.43 106 LEU C CA 1
ATOM 1602 C C . LEU C 1 103 ? 0.598 9.135 49.740 1.00 53.05 106 LEU C C 1
ATOM 1603 O O . LEU C 1 103 ? 0.972 7.980 49.548 1.00 54.39 106 LEU C O 1
ATOM 1609 N N . GLU D 2 4 ? 16.040 -4.473 18.565 1.00 43.58 17 GLU D N 1
ATOM 1610 C CA . GLU D 2 4 ? 14.961 -4.059 19.460 1.00 38.45 17 GLU D CA 1
ATOM 1611 C C . GLU D 2 4 ? 14.713 -2.553 19.382 1.00 32.86 17 GLU D C 1
ATOM 1612 O O . GLU D 2 4 ? 15.658 -1.753 19.371 1.00 34.05 17 GLU D O 1
ATOM 1618 N N . THR D 2 5 ? 13.440 -2.167 19.337 1.00 29.09 18 THR D N 1
ATOM 1619 C CA . THR D 2 5 ? 13.082 -0.757 19.327 1.00 24.46 18 THR D CA 1
ATOM 1620 C C . THR D 2 5 ? 13.065 -0.213 20.746 1.00 22.37 18 THR D C 1
ATOM 1621 O O . THR D 2 5 ? 12.855 -0.949 21.715 1.00 22.32 18 THR D O 1
ATOM 1625 N N . PHE D 2 6 ? 13.277 1.089 20.858 1.00 21.07 19 PHE D N 1
ATOM 1626 C CA . PHE D 2 6 ? 13.181 1.754 22.147 1.00 18.95 19 PHE D CA 1
ATOM 1627 C C . PHE D 2 6 ? 11.848 1.453 22.841 1.00 20.35 19 PHE D C 1
ATOM 1628 O O . PHE D 2 6 ? 11.796 1.182 24.053 1.00 20.26 19 PHE D O 1
ATOM 1648 N N . ASP D 2 8 ? 10.042 -1.132 22.602 1.00 21.75 21 ASP D N 1
ATOM 1649 C CA . ASP D 2 8 ? 9.889 -2.421 23.250 1.00 23.03 21 ASP D CA 1
ATOM 1650 C C . ASP D 2 8 ? 10.784 -2.531 24.477 1.00 22.98 21 ASP D C 1
ATOM 1651 O O . ASP D 2 8 ? 10.430 -3.184 25.470 1.00 24.11 21 ASP D O 1
ATOM 1656 N N . LEU D 2 9 ? 11.961 -1.909 24.394 1.00 22.71 22 LEU D N 1
ATOM 1657 C CA . LEU D 2 9 ? 12.906 -1.963 25.506 1.00 23.12 22 LEU D CA 1
ATOM 1658 C C . LEU D 2 9 ? 12.342 -1.271 26.740 1.00 22.09 22 LEU D C 1
ATOM 1659 O O . LEU D 2 9 ? 12.481 -1.775 27.866 1.00 23.36 22 LEU D O 1
ATOM 1664 N N . TRP D 2 10 ? 11.708 -0.108 26.550 1.00 19.82 23 TRP D N 1
ATOM 1665 C CA . TRP D 2 10 ? 11.141 0.614 27.684 1.00 20.73 23 TRP D CA 1
ATOM 1666 C C . TRP D 2 10 ? 9.950 -0.138 28.272 1.00 22.65 23 TRP D C 1
ATOM 1667 O O . TRP D 2 10 ? 9.758 -0.143 29.495 1.00 23.15 23 TRP D O 1
ATOM 1678 N N . LYS D 2 11 ? 9.136 -0.776 27.419 1.00 24.03 24 LYS D N 1
ATOM 1679 C CA . LYS D 2 11 ? 8.030 -1.590 27.925 1.00 25.21 24 LYS D CA 1
ATOM 1680 C C . LYS D 2 11 ? 8.532 -2.676 28.868 1.00 25.12 24 LYS D C 1
ATOM 1681 O O . LYS D 2 11 ? 7.913 -2.941 29.909 1.00 27.40 24 LYS D O 1
ATOM 1687 N N . LEU D 2 12 ? 9.636 -3.336 28.509 1.00 24.76 25 LEU D N 1
ATOM 1688 C CA . LEU D 2 12 ? 10.216 -4.341 29.399 1.00 25.80 25 LEU D CA 1
ATOM 1689 C C . LEU D 2 12 ? 10.606 -3.734 30.741 1.00 27.54 25 LEU D C 1
ATOM 1690 O O . LEU D 2 12 ? 10.401 -4.350 31.793 1.00 29.48 25 LEU D O 1
ATOM 1695 N N . LEU D 2 13 ? 11.190 -2.541 30.722 1.00 24.68 26 LEU D N 1
ATOM 1696 C CA . LEU D 2 13 ? 11.605 -1.862 31.945 1.00 25.54 26 LEU D CA 1
ATOM 1697 C C . LEU D 2 13 ? 10.382 -1.527 32.781 1.00 26.95 26 LEU D C 1
ATOM 1698 O O . LEU D 2 13 ? 10.314 -1.833 33.975 1.00 30.37 26 LEU D O 1
ATOM 1712 N N . GLU D 2 15 ? 7.362 -2.755 32.852 1.00 31.48 28 GLU D N 1
ATOM 1713 C CA . GLU D 2 15 ? 6.593 -3.866 33.396 1.00 38.51 28 GLU D CA 1
ATOM 1714 C C . GLU D 2 15 ? 7.374 -4.696 34.405 1.00 44.87 28 GLU D C 1
ATOM 1715 O O . GLU D 2 15 ? 6.800 -5.545 35.079 1.00 49.11 28 GLU D O 1
ATOM 1721 N N . ASN D 2 16 ? 8.677 -4.463 34.505 1.00 46.80 29 ASN D N 1
ATOM 1722 C CA . ASN D 2 16 ? 9.506 -5.254 35.405 1.00 54.54 29 ASN D CA 1
ATOM 1723 C C . ASN D 2 16 ? 9.538 -4.600 36.778 1.00 61.59 29 ASN D C 1
ATOM 1724 O O . ASN D 2 16 ? 9.609 -3.375 36.892 1.00 63.73 29 ASN D O 1
#

Solvent-accessible surface area: 10622 Å² total